Protein AF-A0A940WPE3-F1 (afdb_monomer_lite)

Structure (mmCIF, N/CA/C/O backbone):
data_AF-A0A940WPE3-F1
#
_entry.id   AF-A0A940WPE3-F1
#
loop_
_atom_site.group_PDB
_atom_site.id
_atom_site.type_symbol
_atom_site.label_atom_id
_atom_site.label_alt_id
_atom_site.label_comp_id
_atom_site.label_asym_id
_atom_site.label_entity_id
_atom_site.label_seq_id
_atom_site.pdbx_PDB_ins_code
_atom_site.Cartn_x
_atom_site.Cartn_y
_atom_site.Cartn_z
_atom_site.occupancy
_atom_site.B_iso_or_equiv
_atom_site.auth_seq_id
_atom_site.auth_comp_id
_atom_site.auth_asym_id
_atom_site.auth_atom_id
_atom_site.pdbx_PDB_model_num
ATOM 1 N N . MET A 1 1 ? -38.868 36.526 13.327 1.00 58.00 1 MET A N 1
ATOM 2 C CA . MET A 1 1 ? -37.511 35.974 13.552 1.00 58.00 1 MET A CA 1
ATOM 3 C C . MET A 1 1 ? -36.490 36.962 12.995 1.00 58.00 1 MET A C 1
ATOM 5 O O . MET A 1 1 ? -36.531 37.247 11.804 1.00 58.00 1 MET A O 1
ATOM 9 N N . LYS A 1 2 ? -35.667 37.579 13.855 1.00 50.69 2 LYS A N 1
ATOM 10 C CA . LYS A 1 2 ? -34.687 38.608 13.459 1.00 50.69 2 LYS A CA 1
ATOM 11 C C . LYS A 1 2 ? -33.487 37.924 12.792 1.00 50.69 2 LYS A C 1
ATOM 13 O O . LYS A 1 2 ? -32.853 37.080 13.413 1.00 50.69 2 LYS A O 1
ATOM 18 N N . ARG A 1 3 ? -33.213 38.254 11.526 1.00 58.00 3 ARG A N 1
ATOM 19 C CA . ARG A 1 3 ? -32.039 37.760 10.792 1.00 58.00 3 ARG A CA 1
ATOM 20 C C . ARG A 1 3 ? -30.783 38.411 11.374 1.00 58.00 3 ARG A C 1
ATOM 22 O O . ARG A 1 3 ? -30.743 39.633 11.502 1.00 58.00 3 ARG A O 1
ATOM 29 N N . SER A 1 4 ? -29.788 37.603 11.729 1.00 63.88 4 SER A N 1
ATOM 30 C CA . SER A 1 4 ? -28.489 38.099 12.184 1.00 63.88 4 SER A CA 1
ATOM 31 C C . SER A 1 4 ? -27.819 38.933 11.082 1.00 63.88 4 SER A C 1
ATOM 33 O O . SER A 1 4 ? -27.892 38.551 9.909 1.00 63.88 4 SER A O 1
ATOM 35 N N . PRO A 1 5 ? -27.190 40.069 11.426 1.00 72.94 5 PRO A N 1
ATOM 36 C CA . PRO A 1 5 ? -26.533 40.932 10.454 1.00 72.94 5 PRO A CA 1
ATOM 37 C C . PRO A 1 5 ? -25.338 40.222 9.809 1.00 72.94 5 PRO A C 1
ATOM 39 O O . PRO A 1 5 ? -24.588 39.502 10.468 1.00 72.94 5 PRO A O 1
ATOM 42 N N . MET A 1 6 ? -25.175 40.432 8.501 1.00 72.00 6 MET A N 1
ATOM 43 C CA . MET A 1 6 ? -24.043 39.918 7.731 1.00 72.00 6 MET A CA 1
ATOM 44 C C . MET A 1 6 ? -22.723 40.452 8.315 1.00 72.00 6 MET A C 1
ATOM 46 O O . MET A 1 6 ? -22.634 41.653 8.586 1.00 72.00 6 MET A O 1
ATOM 50 N N . PRO A 1 7 ? -21.686 39.611 8.481 1.00 77.31 7 PRO A N 1
ATOM 51 C CA . PRO A 1 7 ? -20.381 40.088 8.914 1.00 77.31 7 PRO A CA 1
ATOM 52 C C . PRO A 1 7 ? -19.795 41.069 7.882 1.00 77.31 7 PRO A C 1
ATOM 54 O O . PRO A 1 7 ? -19.998 40.895 6.674 1.00 77.31 7 PRO A O 1
ATOM 57 N N . PRO A 1 8 ? -19.066 42.105 8.333 1.00 76.38 8 PRO A N 1
ATOM 58 C CA . PRO A 1 8 ? -18.520 43.128 7.456 1.00 76.38 8 PRO A CA 1
ATOM 59 C C . PRO A 1 8 ? -17.550 42.523 6.438 1.00 76.38 8 PRO A C 1
ATOM 61 O O . PRO A 1 8 ? -16.698 41.687 6.753 1.00 76.38 8 PRO A O 1
ATOM 64 N N . ARG A 1 9 ? -17.693 42.969 5.187 1.00 73.25 9 ARG A N 1
ATOM 65 C CA . ARG A 1 9 ? -16.857 42.579 4.050 1.00 73.25 9 ARG A CA 1
ATOM 66 C C . ARG A 1 9 ? -15.396 42.894 4.388 1.00 73.25 9 ARG A C 1
ATOM 68 O O . ARG A 1 9 ? -15.061 44.051 4.637 1.00 73.25 9 ARG A O 1
ATOM 75 N N . ARG A 1 10 ? -14.537 41.867 4.424 1.00 73.75 10 ARG A N 1
ATOM 76 C CA . ARG A 1 10 ? -13.097 42.027 4.687 1.00 73.75 10 ARG A CA 1
ATOM 77 C C . ARG A 1 10 ? -12.526 43.071 3.729 1.00 73.75 10 ARG A C 1
ATOM 79 O O . ARG A 1 10 ? -12.750 42.979 2.521 1.00 73.75 10 ARG A O 1
ATOM 86 N N . GLN A 1 11 ? -11.825 44.060 4.280 1.00 74.06 11 GLN A N 1
ATOM 87 C CA . GLN A 1 11 ? -11.197 45.104 3.480 1.00 74.06 11 GLN A CA 1
ATOM 88 C C . GLN A 1 11 ? -10.221 44.479 2.469 1.00 74.06 11 GLN A C 1
ATOM 90 O O . GLN A 1 11 ? -9.521 43.519 2.809 1.00 74.06 11 GLN A O 1
ATOM 95 N N . PRO A 1 12 ? -10.175 44.990 1.227 1.00 69.75 12 PRO A N 1
ATOM 96 C CA . PRO A 1 12 ? -9.199 44.547 0.247 1.00 69.75 12 PRO A CA 1
ATOM 97 C C . PRO A 1 12 ? -7.794 44.791 0.801 1.00 69.75 12 PRO A C 1
ATOM 99 O O . PRO A 1 12 ? -7.464 45.901 1.216 1.00 69.75 12 PRO A O 1
ATOM 102 N N . MET A 1 13 ? -6.975 43.737 0.822 1.00 66.19 13 MET A N 1
ATOM 103 C CA . MET A 1 13 ? -5.570 43.823 1.215 1.00 66.19 13 MET A CA 1
ATOM 104 C C . MET A 1 13 ? -4.902 44.917 0.382 1.00 66.19 13 MET A C 1
ATOM 106 O O . MET A 1 13 ? -4.924 44.854 -0.852 1.00 66.19 13 MET A O 1
ATOM 110 N N . SER A 1 14 ? -4.325 45.925 1.042 1.00 58.25 14 SER A N 1
ATOM 111 C CA . SER A 1 14 ? -3.576 46.954 0.335 1.00 58.25 14 SER A CA 1
ATOM 112 C C . SER A 1 14 ? -2.427 46.266 -0.400 1.00 58.25 14 SER A C 1
ATOM 114 O O . SER A 1 14 ? -1.606 45.554 0.185 1.00 58.25 14 SER A O 1
ATOM 116 N N . ARG A 1 15 ? -2.403 46.413 -1.728 1.00 53.88 15 ARG A N 1
ATOM 117 C CA . ARG A 1 15 ? -1.244 46.052 -2.541 1.00 53.88 15 ARG A CA 1
ATOM 118 C C . ARG A 1 15 ? -0.117 46.973 -2.100 1.00 53.88 15 ARG A C 1
ATOM 120 O O . ARG A 1 15 ? 0.040 48.063 -2.637 1.00 53.88 15 ARG A O 1
ATOM 127 N N . GLY A 1 16 ? 0.639 46.543 -1.094 1.00 53.19 16 GLY A N 1
ATOM 128 C CA . GLY A 1 16 ? 1.901 47.153 -0.729 1.00 53.19 16 GLY A CA 1
ATOM 129 C C . GLY A 1 16 ? 2.809 47.083 -1.945 1.00 53.19 16 GLY A C 1
ATOM 130 O O . GLY A 1 16 ? 3.439 46.059 -2.204 1.00 53.19 16 GLY A O 1
ATOM 131 N N . SER A 1 17 ? 2.843 48.167 -2.713 1.00 56.25 17 SER A N 1
ATOM 132 C CA . SER A 1 17 ? 3.769 48.401 -3.807 1.00 56.25 17 SER A CA 1
ATOM 133 C C . SER A 1 17 ? 5.159 48.619 -3.222 1.00 56.25 17 SER A C 1
ATOM 135 O O . SER A 1 17 ? 5.725 49.707 -3.288 1.00 56.25 17 SER A O 1
ATOM 137 N N . LYS A 1 18 ? 5.740 47.573 -2.630 1.00 55.06 18 LYS A N 1
ATOM 138 C CA . LYS A 1 18 ? 7.190 47.487 -2.542 1.00 55.06 18 LYS A CA 1
ATOM 139 C C . LYS A 1 18 ? 7.657 47.315 -3.979 1.00 55.06 18 LYS A C 1
ATOM 141 O O . LYS A 1 18 ? 7.678 46.204 -4.502 1.00 55.06 18 LYS A O 1
ATOM 146 N N . GLN A 1 19 ? 7.949 48.441 -4.632 1.00 56.94 19 GLN A N 1
ATOM 147 C CA . GLN A 1 19 ? 8.809 48.471 -5.803 1.00 56.94 19 GLN A CA 1
ATOM 148 C C . GLN A 1 19 ? 10.012 47.602 -5.452 1.00 56.94 19 GLN A C 1
ATOM 150 O O . GLN A 1 19 ? 10.820 47.963 -4.596 1.00 56.94 19 GLN A O 1
ATOM 155 N N . LEU A 1 20 ? 10.087 46.417 -6.056 1.00 58.25 20 LEU A N 1
ATOM 156 C CA . LEU A 1 20 ? 11.314 45.645 -6.071 1.00 58.25 20 LEU A CA 1
ATOM 157 C C . LEU A 1 20 ? 12.331 46.577 -6.715 1.00 58.25 20 LEU A C 1
ATOM 159 O O . LEU A 1 20 ? 12.250 46.829 -7.920 1.00 58.25 20 LEU A O 1
ATOM 163 N N . SER A 1 21 ? 13.213 47.168 -5.905 1.00 58.31 21 SER A N 1
ATOM 164 C CA . SER A 1 21 ? 14.300 47.960 -6.448 1.00 58.31 21 SER A CA 1
ATOM 165 C C . SER A 1 21 ? 15.076 47.000 -7.336 1.00 58.31 21 SER A C 1
ATOM 167 O O . SER A 1 21 ? 15.626 45.988 -6.892 1.00 58.31 21 SER A O 1
ATOM 169 N N . ARG A 1 22 ? 14.995 47.242 -8.645 1.00 55.47 22 ARG A N 1
ATOM 170 C CA . ARG A 1 22 ? 15.815 46.546 -9.623 1.00 55.47 22 ARG A CA 1
ATOM 171 C C . ARG A 1 22 ? 17.236 46.975 -9.297 1.00 55.47 22 ARG A C 1
ATOM 173 O O . ARG A 1 22 ? 17.683 48.023 -9.753 1.00 55.47 22 ARG A O 1
ATOM 180 N N . LYS A 1 23 ? 17.918 46.215 -8.433 1.00 54.19 23 LYS A N 1
ATOM 181 C CA . LYS A 1 23 ? 19.363 46.338 -8.269 1.00 54.19 23 LYS A CA 1
ATOM 182 C C . LYS A 1 23 ? 19.942 46.252 -9.674 1.00 54.19 23 LYS A C 1
ATOM 184 O O . LYS A 1 23 ? 19.630 45.313 -10.409 1.00 54.19 23 LYS A O 1
ATOM 189 N N . ALA A 1 24 ? 20.692 47.284 -10.051 1.00 60.19 24 ALA A N 1
ATOM 190 C CA . ALA A 1 24 ? 21.377 47.342 -11.328 1.00 60.19 24 ALA A CA 1
ATOM 191 C C . ALA A 1 24 ? 22.107 46.010 -11.575 1.00 60.19 24 ALA A C 1
ATOM 193 O O . ALA A 1 24 ? 22.612 45.416 -10.613 1.00 60.19 24 ALA A O 1
ATOM 194 N N . PRO A 1 25 ? 22.146 45.517 -12.825 1.00 59.25 25 PRO A N 1
ATOM 195 C CA . PRO A 1 25 ? 22.886 44.310 -13.148 1.00 59.25 25 PRO A CA 1
ATOM 196 C C . PRO A 1 25 ? 24.317 44.488 -12.647 1.00 59.25 25 PRO A C 1
ATOM 198 O O . PRO A 1 25 ? 25.019 45.414 -13.057 1.00 59.25 25 PRO A O 1
ATOM 201 N N . ILE A 1 26 ? 24.722 43.628 -11.712 1.00 61.72 26 ILE A N 1
ATOM 202 C CA . ILE A 1 26 ? 26.099 43.560 -11.241 1.00 61.72 26 ILE A CA 1
ATOM 203 C C . ILE A 1 26 ? 26.931 43.239 -12.482 1.00 61.72 26 ILE A C 1
ATOM 205 O O . ILE A 1 26 ? 26.912 42.113 -12.974 1.00 61.72 26 ILE A O 1
ATOM 209 N N . ARG A 1 27 ? 27.617 44.250 -13.027 1.00 52.12 27 ARG A N 1
ATOM 210 C CA . ARG A 1 27 ? 28.654 44.077 -14.044 1.00 52.12 27 ARG A CA 1
ATOM 211 C C . ARG A 1 27 ? 29.788 43.306 -13.378 1.00 52.12 27 ARG A C 1
ATOM 213 O O . ARG A 1 27 ? 30.694 43.896 -12.802 1.00 52.12 27 ARG A O 1
ATOM 220 N N . SER A 1 28 ? 29.708 41.981 -13.401 1.00 56.91 28 SER A N 1
ATOM 221 C CA . SER A 1 28 ? 30.809 41.115 -13.009 1.00 56.91 28 SER A CA 1
ATOM 222 C C . SER A 1 28 ? 31.912 41.247 -14.061 1.00 56.91 28 SER A C 1
ATOM 224 O O . SER A 1 28 ? 31.914 40.542 -15.064 1.00 56.91 28 SER A O 1
ATOM 226 N N . THR A 1 29 ? 32.852 42.163 -13.841 1.00 55.47 29 THR A N 1
AT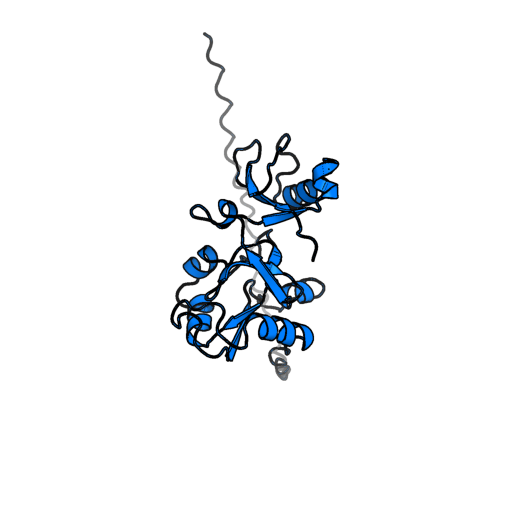OM 227 C CA . THR A 1 29 ? 34.101 42.298 -14.614 1.00 55.47 29 THR A CA 1
ATOM 228 C C . THR A 1 29 ? 35.142 41.229 -14.248 1.00 55.47 29 THR A C 1
ATOM 230 O O . THR A 1 29 ? 36.300 41.317 -14.642 1.00 55.47 29 THR A O 1
ATOM 233 N N . GLY A 1 30 ? 34.744 40.185 -13.515 1.00 58.56 30 GLY A N 1
ATOM 234 C CA . GLY A 1 30 ? 35.583 39.023 -13.248 1.00 58.56 30 GLY A CA 1
ATOM 235 C C . GLY A 1 30 ? 35.536 38.051 -14.419 1.00 58.56 30 GLY A C 1
ATOM 236 O O . GLY A 1 30 ? 34.492 37.454 -14.679 1.00 58.56 30 GLY A O 1
ATOM 237 N N . ALA A 1 31 ? 36.666 37.883 -15.107 1.00 63.00 31 ALA A N 1
ATOM 238 C CA . ALA A 1 31 ? 36.851 36.853 -16.121 1.00 63.00 31 ALA A CA 1
ATOM 239 C C . ALA A 1 31 ? 36.361 35.487 -15.593 1.00 63.00 31 ALA A C 1
ATOM 241 O O . ALA A 1 31 ? 36.681 35.132 -14.450 1.00 63.00 31 ALA A O 1
ATOM 242 N N . PRO A 1 32 ? 35.589 34.713 -16.380 1.00 56.12 32 PRO A N 1
ATOM 243 C CA . PRO A 1 32 ? 35.126 33.401 -15.961 1.00 56.12 32 PRO A CA 1
ATOM 244 C C . PRO A 1 32 ? 36.352 32.522 -15.727 1.00 56.12 32 PRO A C 1
ATOM 246 O O . PRO A 1 32 ? 37.019 32.101 -16.672 1.00 56.12 32 PRO A O 1
ATOM 249 N N . LYS A 1 33 ? 36.674 32.249 -14.457 1.00 58.38 33 LYS A N 1
ATOM 250 C CA . LYS A 1 33 ? 37.620 31.188 -14.119 1.00 58.38 33 LYS A CA 1
ATOM 251 C C . LYS A 1 33 ? 37.004 29.900 -14.645 1.00 58.38 33 LYS A C 1
ATOM 253 O O . LYS A 1 33 ? 36.079 29.361 -14.040 1.00 58.38 33 LYS A O 1
ATOM 258 N N . SER A 1 34 ? 37.513 29.431 -15.779 1.00 55.38 34 SER A N 1
ATOM 259 C CA . SER A 1 34 ? 37.257 28.125 -16.378 1.00 55.38 34 SER A CA 1
ATOM 260 C C . SER A 1 34 ? 37.863 27.032 -15.494 1.00 55.38 34 SER A C 1
ATOM 262 O O . SER A 1 34 ? 38.727 26.255 -15.892 1.00 55.38 34 SER A O 1
ATOM 264 N N . GLY A 1 35 ? 37.417 26.975 -14.239 1.00 58.84 35 GLY A N 1
ATOM 265 C CA . GLY A 1 35 ? 37.631 25.831 -13.383 1.00 58.84 35 GLY A CA 1
ATOM 266 C C . GLY A 1 35 ? 36.887 24.678 -14.027 1.00 58.84 35 GLY A C 1
ATOM 267 O O . GLY A 1 35 ? 35.665 24.606 -13.938 1.00 58.84 35 GLY A O 1
ATOM 268 N N . LYS A 1 36 ? 37.633 23.822 -14.724 1.00 52.34 36 LYS A N 1
ATOM 269 C CA . LYS A 1 36 ? 37.200 22.525 -15.238 1.00 52.34 36 LYS A CA 1
ATOM 270 C C . LYS A 1 36 ? 36.685 21.731 -14.033 1.00 52.34 36 LYS A C 1
ATOM 272 O O . LYS A 1 36 ? 37.439 21.013 -13.383 1.00 52.34 36 LYS A O 1
ATOM 277 N N . THR A 1 37 ? 35.417 21.911 -13.674 1.00 58.00 37 THR A N 1
ATOM 278 C CA . THR A 1 37 ? 34.723 21.031 -12.745 1.00 58.00 37 THR A CA 1
ATOM 279 C C . THR A 1 37 ? 34.628 19.711 -13.478 1.00 58.00 37 THR A C 1
ATOM 281 O O . THR A 1 37 ? 33.768 19.499 -14.329 1.00 58.00 37 THR A O 1
ATOM 284 N N . THR A 1 38 ? 35.603 18.839 -13.232 1.00 61.94 38 THR A N 1
ATOM 285 C CA . THR A 1 38 ? 35.545 17.449 -13.654 1.00 61.94 38 THR A CA 1
ATOM 286 C C . THR A 1 38 ? 34.247 16.906 -13.080 1.00 61.94 38 THR A C 1
ATOM 288 O O . THR A 1 38 ? 34.111 16.742 -11.868 1.00 61.94 38 THR A O 1
ATOM 291 N N . GLY A 1 39 ? 33.238 16.767 -13.947 1.00 57.25 39 GLY A N 1
ATOM 292 C CA . GLY A 1 39 ? 31.902 16.345 -13.564 1.00 57.25 39 GLY A CA 1
ATOM 293 C C . GLY A 1 39 ? 32.044 15.080 -12.743 1.00 57.25 39 GLY A C 1
ATOM 294 O O . GLY A 1 39 ? 32.508 14.057 -13.248 1.00 57.25 39 GLY A O 1
ATOM 295 N N . LYS A 1 40 ? 31.741 15.181 -11.447 1.00 66.25 40 LYS A N 1
ATOM 296 C CA . LYS A 1 40 ? 31.814 14.054 -10.527 1.00 66.25 40 LYS A CA 1
ATOM 297 C C . LYS A 1 40 ? 30.863 13.020 -11.110 1.00 66.25 40 LYS A C 1
ATOM 299 O O . LYS A 1 40 ? 29.657 13.261 -11.096 1.00 66.25 40 LYS A O 1
ATOM 304 N N . LYS A 1 41 ? 31.406 11.948 -11.710 1.00 60.94 41 LYS A N 1
ATOM 305 C CA . LYS A 1 41 ? 30.612 10.871 -12.315 1.00 60.94 41 LYS A CA 1
ATOM 306 C C . LYS A 1 41 ? 29.537 10.522 -11.300 1.00 60.94 41 LYS A C 1
ATOM 308 O O . LYS A 1 41 ? 29.870 10.143 -10.174 1.00 60.94 41 LYS A O 1
ATOM 313 N N . SER A 1 42 ? 28.276 10.767 -11.648 1.00 61.41 42 SER A N 1
ATOM 314 C CA . SE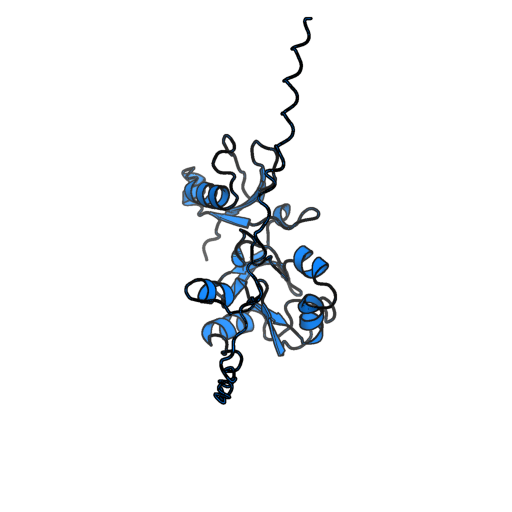R A 1 42 ? 27.165 10.428 -10.778 1.00 61.41 42 SER A CA 1
ATOM 315 C C . SER A 1 42 ? 27.293 8.936 -10.523 1.00 61.41 42 SER A C 1
ATOM 317 O O . SER A 1 42 ? 27.220 8.130 -11.449 1.00 61.41 42 SER A O 1
ATOM 319 N N . ALA A 1 43 ? 27.606 8.570 -9.278 1.00 66.75 43 ALA A N 1
ATOM 320 C CA . ALA A 1 43 ? 27.583 7.177 -8.879 1.00 66.75 43 ALA A CA 1
ATOM 321 C C . ALA A 1 43 ? 26.217 6.644 -9.314 1.00 66.75 43 ALA A C 1
ATOM 323 O O . ALA A 1 43 ? 25.197 7.270 -9.001 1.00 66.75 43 ALA A O 1
ATOM 324 N N . GLY A 1 44 ? 26.217 5.571 -10.106 1.00 72.75 44 GLY A N 1
ATOM 325 C CA . GLY A 1 44 ? 24.989 4.988 -10.625 1.00 72.75 44 GLY A CA 1
ATOM 326 C C . GLY A 1 44 ? 23.992 4.681 -9.502 1.00 72.75 44 GLY A C 1
ATOM 327 O O . GLY A 1 44 ? 24.339 4.745 -8.313 1.00 72.75 44 GLY A O 1
ATOM 328 N N . PRO A 1 45 ? 22.740 4.347 -9.851 1.00 75.94 45 PRO A N 1
ATOM 329 C CA . PRO A 1 45 ? 21.736 3.973 -8.867 1.00 75.94 45 PRO A CA 1
ATOM 330 C C . PRO A 1 45 ? 22.316 2.942 -7.897 1.00 75.94 45 PRO A C 1
ATOM 332 O O . PRO A 1 45 ? 22.814 1.895 -8.307 1.00 75.94 45 PRO A O 1
ATOM 335 N N . ARG A 1 46 ? 22.308 3.263 -6.600 1.00 81.50 46 ARG A N 1
ATOM 336 C CA . ARG A 1 46 ? 22.800 2.323 -5.592 1.00 81.50 46 ARG A CA 1
ATOM 337 C C . ARG A 1 46 ? 21.910 1.077 -5.608 1.00 81.50 46 ARG A C 1
ATOM 339 O O . ARG A 1 46 ? 20.686 1.237 -5.665 1.00 81.50 46 ARG A O 1
ATOM 346 N N . PRO A 1 47 ? 22.491 -0.128 -5.509 1.00 88.19 47 PRO A N 1
ATOM 347 C CA . PRO A 1 47 ? 21.707 -1.353 -5.464 1.00 88.19 47 PRO A CA 1
ATOM 348 C C . PRO A 1 47 ? 20.788 -1.377 -4.234 1.00 88.19 47 PRO A C 1
ATOM 350 O O . PRO A 1 47 ? 21.081 -0.765 -3.200 1.00 88.19 47 PRO A O 1
ATOM 353 N N . LEU A 1 48 ? 19.661 -2.081 -4.358 1.00 91.31 48 LEU A N 1
ATOM 354 C CA . LEU A 1 48 ? 18.758 -2.352 -3.238 1.00 91.31 48 LEU A CA 1
ATOM 355 C C . LEU A 1 48 ? 19.427 -3.305 -2.227 1.00 91.31 48 LEU A C 1
ATOM 357 O O . LEU A 1 48 ? 20.235 -4.143 -2.632 1.00 91.31 48 LEU A O 1
ATOM 361 N N . PRO A 1 49 ? 19.097 -3.219 -0.924 1.00 94.00 49 PRO A N 1
ATOM 362 C CA . PRO A 1 49 ? 19.596 -4.173 0.062 1.00 94.00 49 PRO A CA 1
ATOM 363 C C . PRO A 1 49 ? 19.198 -5.615 -0.287 1.00 94.00 49 PRO A C 1
ATOM 365 O O . PRO A 1 49 ? 18.043 -5.877 -0.618 1.00 94.00 49 PRO A O 1
ATOM 368 N N . VAL A 1 50 ? 20.131 -6.562 -0.144 1.00 96.25 50 VAL A N 1
ATOM 369 C CA . VAL A 1 50 ? 19.926 -7.981 -0.506 1.00 96.25 50 VAL A CA 1
ATOM 370 C C . VAL A 1 50 ? 18.716 -8.591 0.208 1.00 96.25 50 VAL A C 1
ATOM 372 O O . VAL A 1 50 ? 17.908 -9.256 -0.429 1.00 96.25 50 VAL A O 1
ATOM 375 N N . LYS A 1 51 ? 18.542 -8.307 1.507 1.00 96.69 51 LYS A N 1
ATOM 376 C CA . LYS A 1 51 ? 17.401 -8.807 2.298 1.00 96.69 51 LYS A CA 1
ATOM 377 C C . LYS A 1 51 ? 16.049 -8.351 1.743 1.00 96.69 51 LYS A C 1
ATOM 379 O O . LYS A 1 51 ? 15.114 -9.134 1.691 1.00 96.69 51 LYS A O 1
ATOM 384 N N . VAL A 1 52 ? 15.968 -7.105 1.281 1.00 96.88 52 VAL A N 1
ATOM 385 C CA . VAL A 1 52 ? 14.744 -6.531 0.703 1.00 96.88 52 VAL A CA 1
ATOM 386 C C . VAL A 1 52 ? 14.434 -7.188 -0.639 1.00 96.88 52 VAL A C 1
ATOM 388 O O . VAL A 1 52 ? 13.296 -7.556 -0.906 1.00 96.88 52 VAL A O 1
ATOM 391 N N . VAL A 1 53 ? 15.460 -7.370 -1.474 1.00 97.50 53 VAL A N 1
ATOM 392 C CA . VAL A 1 53 ? 15.342 -8.073 -2.758 1.00 97.50 53 VAL A CA 1
ATOM 393 C C . VAL A 1 53 ? 14.870 -9.513 -2.557 1.00 97.50 53 VAL A C 1
ATOM 395 O O . VAL A 1 53 ? 13.989 -9.963 -3.284 1.00 97.50 53 VAL A O 1
ATOM 398 N N . ALA A 1 54 ? 15.431 -10.217 -1.572 1.00 98.06 54 ALA A N 1
ATOM 399 C CA . ALA A 1 54 ? 15.036 -11.578 -1.236 1.00 98.06 54 ALA A CA 1
ATOM 400 C C . ALA A 1 54 ? 13.582 -11.649 -0.747 1.00 98.06 54 ALA A C 1
ATOM 402 O O . ALA A 1 54 ? 12.842 -12.497 -1.229 1.00 98.06 54 ALA A O 1
ATOM 403 N N . ALA A 1 55 ? 13.162 -10.732 0.130 1.00 98.06 55 ALA A N 1
ATOM 404 C CA . ALA A 1 55 ? 11.792 -10.668 0.641 1.00 98.06 55 ALA A CA 1
ATOM 405 C C . ALA A 1 55 ? 10.759 -10.456 -0.481 1.00 98.06 55 ALA A C 1
ATOM 407 O O . ALA A 1 55 ? 9.809 -11.223 -0.601 1.00 98.06 55 ALA A O 1
ATOM 408 N N . VAL A 1 56 ? 10.987 -9.474 -1.362 1.00 98.38 56 VAL A N 1
ATOM 409 C CA . VAL A 1 56 ? 10.094 -9.217 -2.508 1.00 98.38 56 VAL A CA 1
ATOM 410 C C . VAL A 1 56 ? 10.062 -10.414 -3.461 1.00 98.38 56 VAL A C 1
ATOM 412 O O . VAL A 1 56 ? 8.993 -10.811 -3.909 1.00 98.38 56 VAL A O 1
ATOM 415 N N . ARG A 1 57 ? 11.216 -11.036 -3.734 1.00 98.25 57 ARG A N 1
ATOM 416 C CA . ARG A 1 57 ? 11.284 -12.209 -4.617 1.00 98.25 57 ARG A CA 1
ATOM 417 C C . ARG A 1 57 ? 10.588 -13.436 -4.023 1.00 98.25 57 ARG A C 1
ATOM 419 O O . ARG A 1 57 ? 9.992 -14.205 -4.769 1.00 98.25 57 ARG A O 1
ATOM 426 N N . ALA A 1 58 ? 10.692 -13.637 -2.711 1.00 98.12 58 ALA A N 1
ATOM 427 C CA . ALA A 1 58 ? 10.009 -14.723 -2.015 1.00 98.12 58 ALA A CA 1
ATOM 428 C C . ALA A 1 58 ? 8.486 -14.563 -2.118 1.00 98.12 58 ALA A C 1
ATOM 430 O O . ALA A 1 58 ? 7.795 -15.533 -2.412 1.00 98.12 58 ALA A O 1
ATOM 431 N N . ARG A 1 59 ? 7.985 -13.330 -1.969 1.00 98.19 59 ARG A N 1
ATOM 432 C CA . ARG A 1 59 ? 6.566 -12.992 -2.136 1.00 98.19 59 ARG A CA 1
ATOM 433 C C . ARG A 1 59 ? 6.058 -13.201 -3.562 1.00 98.19 59 ARG A C 1
ATOM 435 O O . ARG A 1 59 ? 4.985 -13.766 -3.756 1.00 98.19 59 ARG A O 1
ATOM 442 N N . SER A 1 60 ? 6.827 -12.732 -4.544 1.00 98.25 60 SER A N 1
ATOM 443 C CA . SER A 1 60 ? 6.429 -12.703 -5.954 1.00 98.25 60 SER A CA 1
ATOM 444 C C . SER A 1 60 ? 6.634 -14.034 -6.682 1.00 98.25 60 SER A C 1
ATOM 446 O O . SER A 1 60 ? 6.142 -14.212 -7.795 1.00 98.25 60 SER A O 1
ATOM 448 N N . GLY A 1 61 ? 7.450 -14.941 -6.132 1.00 98.00 61 GLY A N 1
ATOM 449 C CA . GLY A 1 61 ? 7.935 -16.121 -6.856 1.00 98.00 61 GLY A CA 1
ATOM 450 C C . GLY A 1 61 ? 8.802 -15.775 -8.078 1.00 98.00 61 GLY A C 1
ATOM 451 O O . GLY A 1 61 ? 9.058 -16.628 -8.924 1.00 98.00 61 GLY A O 1
ATOM 452 N N . GLY A 1 62 ? 9.261 -14.523 -8.199 1.00 98.00 62 GLY A N 1
ATOM 453 C CA . GLY A 1 62 ? 9.933 -13.999 -9.388 1.00 98.00 62 GLY A CA 1
ATOM 454 C C . GLY A 1 62 ? 8.994 -13.597 -10.532 1.00 98.00 62 GLY A C 1
ATOM 455 O O . GLY A 1 62 ? 9.483 -13.312 -11.626 1.00 98.00 62 GLY A O 1
ATOM 456 N N . LEU A 1 63 ? 7.681 -13.554 -10.309 1.00 98.69 63 LEU A N 1
ATOM 457 C CA . LEU A 1 63 ? 6.690 -13.125 -11.296 1.00 98.69 63 LEU A CA 1
ATOM 458 C C . LEU A 1 63 ? 6.265 -11.669 -11.086 1.00 98.69 63 LEU A C 1
ATOM 460 O O . LEU A 1 63 ? 6.543 -11.049 -10.061 1.00 98.69 63 LEU A O 1
ATOM 464 N N . CYS A 1 64 ? 5.621 -11.092 -12.097 1.00 98.75 64 CYS A N 1
ATOM 465 C CA . CYS A 1 64 ? 5.129 -9.725 -12.031 1.00 98.75 64 CYS A CA 1
ATOM 466 C C . CYS A 1 64 ? 3.942 -9.600 -11.060 1.00 98.75 64 CYS A C 1
ATOM 468 O O . CYS A 1 64 ? 2.882 -10.174 -11.278 1.00 98.75 64 CYS A O 1
ATOM 470 N N . GLU A 1 65 ? 4.085 -8.757 -10.040 1.00 98.75 65 GLU A N 1
ATOM 471 C CA . GLU A 1 65 ? 3.057 -8.496 -9.025 1.00 98.75 65 GLU A CA 1
ATOM 472 C C . GLU A 1 65 ? 1.995 -7.476 -9.494 1.00 98.75 65 GLU A C 1
ATOM 474 O O . GLU A 1 65 ? 0.916 -7.391 -8.912 1.00 98.75 65 GLU A O 1
ATOM 479 N N . ILE A 1 66 ? 2.282 -6.691 -10.544 1.00 98.44 66 ILE A N 1
ATOM 480 C CA . ILE A 1 66 ? 1.391 -5.641 -11.084 1.00 98.44 66 ILE A CA 1
ATOM 481 C C . ILE A 1 66 ? 0.360 -6.222 -12.062 1.00 98.44 66 ILE A C 1
ATOM 483 O O . ILE A 1 66 ? -0.834 -5.977 -11.914 1.00 98.44 66 ILE A O 1
ATOM 487 N N . GLY A 1 67 ? 0.819 -6.970 -13.071 1.00 98.00 67 GLY A N 1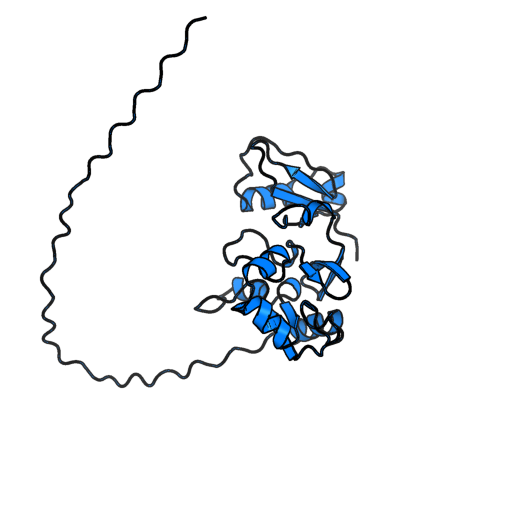
ATOM 488 C CA . GLY A 1 67 ? -0.021 -7.774 -13.963 1.00 98.00 67 GLY A CA 1
ATOM 489 C C . GLY A 1 67 ? -1.108 -7.048 -14.762 1.00 98.00 67 GLY A C 1
ATOM 490 O O . GLY A 1 67 ? -2.047 -7.705 -15.202 1.00 98.00 67 GLY A O 1
ATOM 491 N N . LEU A 1 68 ? -1.007 -5.733 -14.977 1.00 96.94 68 LEU A N 1
ATOM 492 C CA . LEU A 1 68 ? -2.023 -4.964 -15.710 1.00 96.94 68 LEU A CA 1
ATOM 493 C C . LEU A 1 68 ? -2.090 -5.337 -17.194 1.00 96.94 68 LEU A C 1
ATOM 495 O O . LEU A 1 68 ? -3.157 -5.250 -17.797 1.00 96.94 68 LEU A O 1
ATOM 499 N N . GLU A 1 69 ? -0.957 -5.718 -17.779 1.00 97.25 69 GLU A N 1
ATOM 500 C CA . GLU A 1 69 ? -0.861 -6.184 -19.163 1.00 97.25 69 GLU A CA 1
ATOM 501 C C . GLU A 1 69 ? -0.514 -7.667 -19.249 1.00 97.25 69 GLU A C 1
ATOM 503 O O . GLU A 1 69 ? -1.034 -8.363 -20.117 1.00 97.25 69 GLU A O 1
ATOM 508 N N . CYS A 1 70 ? 0.357 -8.169 -18.366 1.00 98.25 70 CYS A N 1
ATOM 509 C CA . CYS A 1 70 ? 0.804 -9.564 -18.432 1.00 98.25 70 CYS A CA 1
ATOM 510 C C . CYS A 1 70 ? -0.043 -10.550 -17.614 1.00 98.25 70 CYS A C 1
ATOM 512 O O . CYS A 1 70 ? 0.290 -11.734 -17.574 1.00 98.25 70 CYS A O 1
ATOM 514 N N . GLY A 1 71 ? -1.075 -10.081 -16.903 1.00 97.88 71 GLY A N 1
ATOM 515 C CA . GLY A 1 71 ? -1.884 -10.921 -16.011 1.00 97.88 71 GLY A CA 1
ATOM 516 C C . GLY A 1 71 ? -1.103 -11.519 -14.833 1.00 97.88 71 GLY A C 1
ATOM 517 O O . GLY A 1 71 ? -1.552 -12.480 -14.226 1.00 97.88 71 GLY A O 1
ATOM 518 N N . GLY A 1 72 ? 0.090 -10.992 -14.541 1.00 97.81 72 GLY A N 1
ATOM 519 C CA . GLY A 1 72 ? 0.984 -11.488 -13.492 1.00 97.81 72 GLY A CA 1
ATOM 520 C C . GLY A 1 72 ? 1.822 -12.708 -13.882 1.00 97.81 72 GLY A C 1
ATOM 521 O O . GLY A 1 72 ? 2.524 -13.259 -13.044 1.00 97.81 72 GLY A O 1
ATOM 522 N N . LEU A 1 73 ? 1.784 -13.127 -15.150 1.00 97.88 73 LEU A N 1
ATOM 523 C CA . LEU A 1 73 ? 2.453 -14.349 -15.613 1.00 97.88 73 LEU A CA 1
ATOM 524 C C . LEU A 1 73 ? 3.869 -14.108 -16.156 1.00 97.88 73 LEU A C 1
ATOM 526 O O . LEU A 1 73 ? 4.628 -15.053 -16.357 1.00 97.88 73 LEU A O 1
ATOM 530 N N . ALA A 1 74 ? 4.240 -12.854 -16.425 1.00 98.31 74 ALA A N 1
ATOM 531 C CA . ALA A 1 74 ? 5.570 -12.535 -16.934 1.00 98.31 74 ALA A CA 1
ATOM 532 C C . ALA A 1 74 ? 6.625 -12.536 -15.820 1.00 98.31 74 ALA A C 1
ATOM 534 O O . ALA A 1 74 ? 6.363 -12.107 -14.695 1.00 98.31 74 ALA A O 1
ATOM 535 N N . GLN A 1 75 ? 7.853 -12.921 -16.176 1.00 98.56 75 GLN A N 1
ATOM 536 C CA . GLN A 1 75 ? 9.013 -12.823 -15.293 1.00 98.56 75 GLN A CA 1
ATOM 537 C C . GLN A 1 75 ? 9.221 -11.371 -14.837 1.00 98.56 75 GLN A C 1
ATOM 539 O O . GLN A 1 75 ? 9.295 -10.445 -15.655 1.00 98.56 75 GLN A O 1
ATOM 544 N N . ALA A 1 76 ? 9.374 -11.176 -13.529 1.00 98.31 76 ALA A N 1
ATOM 545 C CA . ALA A 1 76 ? 9.805 -9.902 -12.988 1.00 98.31 76 ALA A CA 1
ATOM 546 C C . ALA A 1 76 ? 11.282 -9.674 -13.313 1.00 98.31 76 ALA A C 1
ATOM 548 O O . ALA A 1 76 ? 12.157 -10.465 -12.951 1.00 98.31 76 ALA A O 1
ATOM 549 N N . VAL A 1 77 ? 11.552 -8.573 -14.005 1.00 97.81 77 VAL A N 1
ATOM 550 C CA . VAL A 1 77 ? 12.908 -8.151 -14.381 1.00 97.81 77 VAL A CA 1
ATOM 551 C C . VAL A 1 77 ? 13.348 -6.911 -13.608 1.00 97.81 77 VAL A C 1
ATOM 553 O O . VAL A 1 77 ? 14.533 -6.588 -13.582 1.00 97.81 77 VAL A O 1
ATOM 556 N N . GLU A 1 78 ? 12.409 -6.224 -12.955 1.00 96.50 78 GLU A N 1
ATOM 557 C CA . GLU A 1 78 ? 12.644 -4.982 -12.226 1.00 96.50 78 GLU A CA 1
ATOM 558 C C . GLU A 1 78 ? 11.796 -4.882 -10.959 1.00 96.50 78 GLU A C 1
ATOM 560 O O . GLU A 1 78 ? 10.866 -5.655 -10.752 1.00 96.50 78 GLU A O 1
ATOM 565 N N . ARG A 1 79 ? 12.125 -3.897 -10.113 1.00 96.75 79 ARG A N 1
ATOM 566 C CA . ARG A 1 79 ? 11.379 -3.574 -8.892 1.00 96.75 79 ARG A CA 1
ATOM 567 C C . ARG A 1 79 ? 10.801 -2.172 -8.974 1.00 96.75 79 ARG A C 1
ATOM 569 O O . ARG A 1 79 ? 11.528 -1.182 -8.834 1.00 96.75 79 ARG A O 1
ATOM 576 N N . ALA A 1 80 ? 9.492 -2.110 -9.172 1.00 96.62 80 ALA A N 1
ATOM 577 C CA . ALA A 1 80 ? 8.724 -0.881 -9.194 1.00 96.62 80 ALA A CA 1
ATOM 578 C C . ALA A 1 80 ? 8.588 -0.339 -7.767 1.00 96.62 80 ALA A C 1
ATOM 580 O O . ALA A 1 80 ? 8.132 -1.037 -6.863 1.00 96.62 80 ALA A O 1
ATOM 581 N N . HIS A 1 81 ? 8.987 0.914 -7.549 1.00 96.31 81 HIS A N 1
ATOM 582 C CA . HIS A 1 81 ? 8.735 1.578 -6.270 1.00 96.31 81 HIS A CA 1
ATOM 583 C C . HIS A 1 81 ? 7.329 2.173 -6.275 1.00 96.31 81 HIS A C 1
ATOM 585 O O . HIS A 1 81 ? 6.980 2.892 -7.217 1.00 96.31 81 HIS A O 1
ATOM 591 N N . ARG A 1 82 ? 6.568 1.967 -5.201 1.00 96.88 82 ARG A N 1
ATOM 592 C CA . ARG A 1 82 ? 5.244 2.580 -5.023 1.00 96.88 82 ARG A CA 1
ATOM 593 C C . ARG A 1 82 ? 5.380 4.065 -4.699 1.00 96.88 82 ARG A C 1
ATOM 595 O O . ARG A 1 82 ? 4.785 4.910 -5.361 1.00 96.88 82 ARG A O 1
ATOM 602 N N . THR A 1 83 ? 6.275 4.406 -3.779 1.00 94.44 83 THR A N 1
ATOM 603 C CA . THR A 1 83 ? 6.674 5.787 -3.495 1.00 94.44 83 THR A CA 1
ATOM 604 C C . THR A 1 83 ? 7.975 6.123 -4.216 1.00 94.44 83 THR A C 1
ATOM 606 O O . THR A 1 83 ? 9.028 5.537 -3.945 1.00 94.44 83 THR A O 1
ATOM 609 N N . GLY A 1 84 ? 7.915 7.093 -5.131 1.00 85.69 84 GLY A N 1
ATOM 610 C CA . GLY A 1 84 ? 9.061 7.510 -5.938 1.00 85.69 84 GLY A CA 1
ATOM 611 C C . GLY A 1 84 ? 10.220 8.104 -5.124 1.00 85.69 84 GLY A C 1
ATOM 612 O O . GLY A 1 84 ? 10.032 8.906 -4.204 1.00 85.69 84 GLY A O 1
ATOM 613 N N . LYS A 1 85 ? 11.453 7.766 -5.521 1.00 76.69 85 LYS A N 1
ATOM 614 C CA . LYS A 1 85 ? 12.686 8.420 -5.058 1.00 76.69 85 LYS A CA 1
ATOM 615 C C . LYS A 1 85 ? 12.809 9.755 -5.790 1.00 76.69 85 LYS A C 1
ATOM 617 O O . LYS A 1 85 ? 13.217 9.784 -6.943 1.00 76.69 85 LYS A O 1
ATOM 622 N N . GLY A 1 86 ? 12.412 10.860 -5.164 1.00 68.94 86 GLY A N 1
ATOM 623 C CA . GLY A 1 86 ? 12.541 12.166 -5.819 1.00 68.94 86 GLY A CA 1
ATOM 624 C C . GLY A 1 86 ? 13.989 12.561 -6.134 1.00 68.94 86 GLY A C 1
ATOM 625 O O . GLY A 1 86 ? 14.938 11.916 -5.679 1.00 68.94 86 GLY A O 1
ATOM 626 N N . ALA A 1 87 ? 14.155 13.657 -6.882 1.00 55.09 87 ALA A N 1
ATOM 627 C CA . ALA A 1 87 ? 15.462 14.218 -7.220 1.00 55.09 87 ALA A CA 1
ATOM 628 C C . ALA A 1 87 ? 16.261 14.518 -5.936 1.00 55.09 87 ALA A C 1
ATOM 630 O O . ALA A 1 87 ? 15.806 15.265 -5.074 1.00 55.09 87 ALA A O 1
ATOM 631 N N . GLY A 1 88 ? 17.413 13.866 -5.775 1.00 63.81 88 GLY A N 1
ATOM 632 C CA . GLY A 1 88 ? 18.241 13.913 -4.560 1.00 63.81 88 GLY A CA 1
ATOM 633 C C . GLY A 1 88 ? 18.335 12.579 -3.817 1.00 63.81 88 GLY A C 1
ATOM 634 O O . GLY A 1 88 ? 19.244 12.384 -3.012 1.00 63.81 88 GLY A O 1
ATOM 635 N N . GLY A 1 89 ? 17.455 11.627 -4.139 1.00 60.66 89 GLY A N 1
ATOM 636 C CA . GLY A 1 89 ? 17.390 10.340 -3.463 1.00 60.66 89 GLY A CA 1
ATOM 637 C C . GLY A 1 89 ? 16.962 10.478 -1.997 1.00 60.66 89 GLY A C 1
ATOM 638 O O . GLY A 1 89 ? 16.947 11.564 -1.416 1.00 60.66 89 GLY A O 1
ATOM 639 N N . PRO A 1 90 ? 16.566 9.376 -1.358 1.00 63.94 90 PRO A N 1
ATOM 640 C CA . PRO A 1 90 ? 16.193 9.431 0.038 1.00 63.94 90 PRO A CA 1
ATOM 641 C C . PRO A 1 90 ? 17.458 9.556 0.906 1.00 63.94 90 PRO A C 1
ATOM 643 O O . PRO A 1 90 ? 18.312 8.658 0.940 1.00 63.94 90 PRO A O 1
ATOM 646 N N . GLY A 1 91 ? 17.599 10.697 1.581 1.00 64.75 91 GLY A N 1
ATOM 647 C CA . GLY A 1 91 ? 18.569 10.901 2.656 1.00 64.75 91 GLY A CA 1
ATOM 648 C C . GLY A 1 91 ? 18.058 10.333 3.985 1.00 64.75 91 GLY A C 1
ATOM 649 O O . GLY A 1 91 ? 16.852 10.318 4.238 1.00 64.75 91 GLY A O 1
ATOM 650 N N . GLY A 1 92 ? 18.972 9.861 4.839 1.00 69.75 92 GLY A N 1
ATOM 651 C CA . GLY A 1 92 ? 18.671 9.448 6.217 1.00 69.75 92 GLY A CA 1
ATOM 652 C C . GLY A 1 92 ? 17.522 8.437 6.344 1.00 69.75 92 GLY A C 1
ATOM 653 O O . GLY A 1 92 ? 17.487 7.429 5.637 1.00 69.75 92 GLY A O 1
ATOM 654 N N . ARG A 1 93 ? 16.566 8.724 7.239 1.00 63.41 93 ARG A N 1
ATOM 655 C CA . ARG A 1 93 ? 15.421 7.846 7.562 1.00 63.41 93 ARG A CA 1
ATOM 656 C C . ARG A 1 93 ? 14.510 7.561 6.364 1.00 63.41 93 ARG A C 1
ATOM 658 O O . ARG A 1 93 ? 13.971 6.465 6.262 1.00 63.41 93 ARG A O 1
ATOM 665 N N . GLY A 1 94 ? 14.409 8.491 5.409 1.00 71.75 94 GLY A N 1
ATOM 666 C CA . GLY A 1 94 ? 13.631 8.280 4.184 1.00 71.75 94 GLY A CA 1
ATOM 667 C C . GLY A 1 94 ? 14.170 7.134 3.322 1.00 71.75 94 GLY A C 1
ATOM 668 O O . GLY A 1 94 ? 13.443 6.584 2.497 1.00 71.75 94 GLY A O 1
ATOM 669 N N . ARG A 1 95 ? 15.444 6.746 3.503 1.00 76.56 95 ARG A N 1
ATOM 670 C CA . ARG A 1 95 ? 16.067 5.663 2.728 1.00 76.56 95 ARG A CA 1
ATOM 671 C C . ARG A 1 95 ? 15.557 4.296 3.142 1.00 76.56 95 ARG A C 1
ATOM 673 O O . ARG A 1 95 ? 15.371 3.458 2.266 1.00 76.56 95 ARG A O 1
ATOM 680 N N . ALA A 1 96 ? 15.340 4.089 4.438 1.00 80.44 96 ALA A N 1
ATOM 681 C CA . ALA A 1 96 ? 14.805 2.835 4.950 1.00 80.44 96 ALA A CA 1
ATOM 682 C C . ALA A 1 96 ? 13.390 2.603 4.404 1.00 80.44 96 ALA A C 1
ATOM 684 O O . ALA A 1 96 ? 13.155 1.590 3.760 1.00 80.44 96 ALA A O 1
ATOM 685 N N . ALA A 1 97 ? 12.511 3.604 4.528 1.00 82.94 97 ALA A N 1
ATOM 686 C CA . ALA A 1 97 ? 11.143 3.533 4.010 1.00 82.94 97 ALA A CA 1
ATOM 687 C C . ALA A 1 97 ? 11.092 3.366 2.482 1.00 82.94 97 ALA A C 1
ATOM 689 O O . ALA A 1 97 ? 10.299 2.599 1.954 1.00 82.94 97 ALA A O 1
ATOM 690 N N . SER A 1 98 ? 11.969 4.054 1.743 1.00 87.12 98 SER A N 1
ATOM 691 C CA . SER A 1 98 ? 11.991 3.929 0.284 1.00 87.12 98 SER A CA 1
ATOM 692 C C . SER A 1 98 ? 12.456 2.552 -0.201 1.00 87.12 98 SER A C 1
ATOM 694 O O . SER A 1 98 ? 12.111 2.179 -1.321 1.00 87.12 98 SER A O 1
ATOM 696 N N . ASN A 1 99 ? 13.251 1.840 0.597 1.00 92.00 99 ASN A N 1
ATOM 697 C CA . ASN A 1 99 ? 13.771 0.514 0.284 1.00 92.00 99 ASN A CA 1
ATOM 698 C C . ASN A 1 99 ? 13.083 -0.571 1.131 1.00 92.00 99 ASN A C 1
ATOM 700 O O . ASN A 1 99 ? 13.711 -1.590 1.396 1.00 92.00 99 ASN A O 1
ATOM 704 N N . SER A 1 100 ? 11.853 -0.363 1.601 1.00 95.75 100 SER A N 1
ATOM 705 C CA . SER A 1 100 ? 11.127 -1.409 2.318 1.00 95.75 100 SER A CA 1
ATOM 706 C C . SER A 1 100 ? 10.408 -2.363 1.347 1.00 95.75 100 SER A C 1
ATOM 708 O O . SER A 1 100 ? 10.035 -1.938 0.247 1.00 95.75 100 SER A O 1
ATOM 710 N N . PRO A 1 101 ? 10.201 -3.643 1.714 1.00 98.06 101 PRO A N 1
ATOM 711 C CA . PRO A 1 101 ? 9.435 -4.592 0.902 1.00 98.06 101 PRO A CA 1
ATOM 712 C C . PRO A 1 101 ? 7.997 -4.156 0.596 1.00 98.06 101 PRO A C 1
ATOM 714 O O . PRO A 1 101 ? 7.511 -4.457 -0.492 1.00 98.06 101 PRO A O 1
ATOM 717 N N . SER A 1 102 ? 7.335 -3.409 1.489 1.00 97.88 102 SER A N 1
ATOM 718 C CA . SER A 1 102 ? 5.984 -2.873 1.241 1.00 97.88 102 SER A CA 1
ATOM 719 C C . SER A 1 102 ? 5.952 -1.770 0.178 1.00 97.88 102 SER A C 1
ATOM 721 O O . SER A 1 102 ? 4.910 -1.510 -0.431 1.00 97.88 102 SER A O 1
ATOM 723 N N . ASN A 1 103 ? 7.092 -1.110 -0.059 1.00 97.69 103 ASN A N 1
ATOM 724 C CA . ASN A 1 103 ? 7.246 -0.046 -1.048 1.00 97.69 103 ASN A CA 1
ATOM 725 C C . ASN A 1 103 ? 7.716 -0.553 -2.419 1.00 97.69 103 ASN A C 1
ATOM 727 O O . ASN A 1 103 ? 7.868 0.249 -3.342 1.00 97.69 103 ASN A O 1
ATOM 731 N N . LEU A 1 104 ? 7.997 -1.846 -2.556 1.00 97.75 104 LEU A N 1
ATOM 732 C CA . LEU A 1 104 ? 8.563 -2.437 -3.761 1.00 97.75 104 LEU A CA 1
ATOM 733 C C . LEU A 1 104 ? 7.656 -3.538 -4.283 1.00 97.75 104 LEU A C 1
ATOM 735 O O . LEU A 1 104 ? 7.212 -4.387 -3.514 1.00 97.75 104 LEU A O 1
ATOM 739 N N . MET A 1 105 ? 7.451 -3.539 -5.596 1.00 98.38 105 MET A N 1
ATOM 740 C CA . MET A 1 105 ? 6.777 -4.617 -6.304 1.00 98.38 105 MET A CA 1
ATOM 741 C C . MET A 1 105 ? 7.671 -5.172 -7.406 1.00 98.38 105 MET A C 1
ATOM 743 O O . MET A 1 105 ? 8.258 -4.403 -8.169 1.00 98.38 105 MET A O 1
ATOM 747 N N . ASP A 1 106 ? 7.780 -6.491 -7.498 1.00 98.56 106 ASP A N 1
ATOM 748 C CA . ASP A 1 106 ? 8.438 -7.153 -8.623 1.00 98.56 106 ASP A CA 1
ATOM 749 C C . ASP A 1 106 ? 7.574 -6.966 -9.888 1.00 98.56 106 ASP A C 1
ATOM 751 O O . ASP A 1 106 ? 6.359 -7.165 -9.884 1.00 98.56 106 ASP A O 1
ATOM 755 N N . ALA A 1 107 ? 8.180 -6.518 -10.988 1.00 98.56 107 ALA A N 1
ATOM 756 C CA . ALA A 1 107 ? 7.460 -6.125 -12.195 1.00 98.56 107 ALA A CA 1
ATOM 757 C C . ALA A 1 107 ? 8.175 -6.559 -13.479 1.00 98.56 107 ALA A C 1
ATOM 759 O O . ALA A 1 107 ? 9.408 -6.548 -13.577 1.00 98.56 107 ALA A O 1
ATOM 760 N N . CYS A 1 108 ? 7.391 -6.913 -14.500 1.00 98.62 108 CYS A N 1
ATOM 761 C CA . CYS A 1 108 ? 7.904 -6.993 -15.861 1.00 98.62 108 CYS A CA 1
ATOM 762 C C . CYS A 1 108 ? 8.132 -5.573 -16.413 1.00 98.62 108 CYS A C 1
ATOM 764 O O . CYS A 1 108 ? 7.518 -4.611 -15.945 1.00 98.62 108 CYS A O 1
ATOM 766 N N . ARG A 1 109 ? 8.987 -5.427 -17.436 1.00 97.94 109 ARG A N 1
ATOM 767 C CA . ARG A 1 109 ? 9.301 -4.113 -18.033 1.00 97.94 109 ARG A CA 1
ATOM 768 C C . ARG A 1 109 ? 8.045 -3.354 -18.477 1.00 97.94 109 ARG A C 1
ATOM 770 O O . ARG A 1 109 ? 7.938 -2.164 -18.215 1.00 97.94 109 ARG A O 1
ATOM 777 N N . ARG A 1 110 ? 7.105 -4.047 -19.131 1.00 97.69 110 ARG A N 1
ATOM 778 C CA . ARG A 1 110 ? 5.887 -3.440 -19.696 1.00 97.69 110 ARG A CA 1
ATOM 779 C C . ARG A 1 110 ? 4.997 -2.839 -18.611 1.00 97.69 110 ARG A C 1
ATOM 781 O O . ARG A 1 110 ? 4.671 -1.659 -18.670 1.00 97.69 110 ARG A O 1
ATOM 788 N N . ASP A 1 111 ? 4.679 -3.629 -17.587 1.00 98.38 111 ASP A N 1
ATOM 789 C CA . ASP A 1 111 ? 3.860 -3.166 -16.465 1.00 98.38 111 ASP A CA 1
ATOM 790 C C . ASP A 1 111 ? 4.566 -2.076 -15.652 1.00 98.38 111 ASP A C 1
ATOM 792 O O . ASP A 1 111 ? 3.917 -1.120 -15.230 1.00 98.38 111 ASP A O 1
ATOM 796 N N . HIS A 1 112 ? 5.890 -2.166 -15.482 1.00 97.56 112 HIS A N 1
ATOM 797 C CA . HIS A 1 112 ? 6.669 -1.118 -14.823 1.00 97.56 112 HIS A CA 1
ATOM 798 C C . HIS A 1 112 ? 6.598 0.213 -15.588 1.00 97.56 112 HIS A C 1
ATOM 800 O O . HIS A 1 112 ? 6.247 1.239 -15.005 1.00 97.56 112 HIS A O 1
ATOM 806 N N . ASP A 1 113 ? 6.842 0.204 -16.902 1.00 96.31 113 ASP A N 1
ATOM 807 C CA . ASP A 1 113 ? 6.744 1.407 -17.735 1.00 96.31 113 ASP A CA 1
ATOM 808 C C . ASP A 1 113 ? 5.312 1.967 -17.760 1.00 96.31 113 ASP A C 1
ATOM 810 O O . ASP A 1 113 ? 5.113 3.187 -17.756 1.00 96.31 113 ASP A O 1
ATOM 814 N N . ARG A 1 114 ? 4.296 1.094 -17.733 1.00 95.75 114 ARG A N 1
ATOM 815 C CA . ARG A 1 114 ? 2.888 1.501 -17.685 1.00 95.75 114 ARG A CA 1
ATOM 816 C C . ARG A 1 114 ? 2.568 2.302 -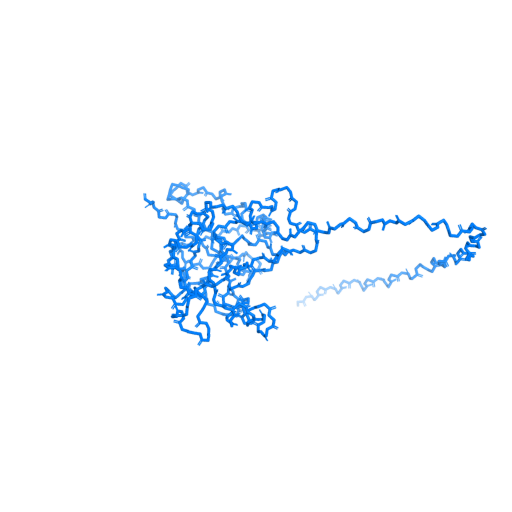16.426 1.00 95.75 114 ARG A C 1
ATOM 818 O O . ARG A 1 114 ? 1.956 3.366 -16.545 1.00 95.75 114 ARG A O 1
ATOM 825 N N . VAL A 1 115 ? 2.978 1.818 -15.250 1.00 96.12 115 VAL A N 1
ATOM 826 C CA . VAL A 1 115 ? 2.711 2.508 -13.973 1.00 96.12 115 VAL A CA 1
ATOM 827 C C . VAL A 1 115 ? 3.584 3.748 -13.770 1.00 96.12 115 VAL A C 1
ATOM 829 O O . VAL A 1 115 ? 3.165 4.675 -13.078 1.00 96.12 115 VAL A O 1
ATOM 832 N N . ASP A 1 116 ? 4.769 3.801 -14.388 1.00 93.06 116 ASP A N 1
ATOM 833 C CA . ASP A 1 116 ? 5.695 4.933 -14.257 1.00 93.06 116 ASP A CA 1
ATOM 834 C C . ASP A 1 116 ? 5.444 6.058 -15.266 1.00 93.06 116 ASP A C 1
ATOM 836 O O . ASP A 1 116 ? 5.748 7.215 -14.970 1.00 93.06 116 ASP A O 1
ATOM 840 N N . ARG A 1 117 ? 4.928 5.745 -16.462 1.00 91.31 117 ARG A N 1
ATOM 841 C CA . ARG A 1 117 ? 4.883 6.699 -17.585 1.00 91.31 117 ARG A CA 1
ATOM 842 C C . ARG A 1 117 ? 3.513 6.830 -18.230 1.00 91.31 117 ARG A C 1
ATOM 844 O O . ARG A 1 117 ? 3.067 7.948 -18.461 1.00 91.31 117 ARG A O 1
ATOM 851 N N . ALA A 1 118 ? 2.865 5.714 -18.560 1.00 84.50 118 ALA A N 1
ATOM 852 C CA . ALA A 1 118 ? 1.705 5.740 -19.454 1.00 84.50 118 ALA A CA 1
ATOM 853 C C . ALA A 1 118 ? 0.385 6.045 -18.734 1.00 84.50 118 ALA A C 1
ATOM 855 O O . ALA A 1 118 ? -0.447 6.779 -19.260 1.00 84.50 118 ALA A O 1
ATOM 856 N N . LYS A 1 119 ? 0.173 5.468 -17.546 1.00 89.62 119 LYS A N 1
ATOM 857 C CA . LYS A 1 119 ? -1.105 5.536 -16.818 1.00 89.62 119 LYS A CA 1
ATOM 858 C C . LYS A 1 119 ? -0.899 5.772 -15.328 1.00 89.62 119 LYS A C 1
ATOM 860 O O . LYS A 1 119 ? -1.361 5.012 -14.481 1.00 89.62 119 LYS A O 1
ATOM 865 N N . VAL A 1 120 ? -0.183 6.845 -15.012 1.00 90.44 120 VAL A N 1
ATOM 866 C CA . VAL A 1 120 ? 0.205 7.164 -13.633 1.00 90.44 120 VAL A CA 1
ATOM 867 C C . VAL A 1 120 ? -1.022 7.379 -12.731 1.00 90.44 120 VAL A C 1
ATOM 869 O O . VAL A 1 120 ? -1.019 6.923 -11.593 1.00 90.44 120 VAL A O 1
ATOM 872 N N . THR A 1 121 ? -2.094 8.003 -13.233 1.00 93.19 121 THR A N 1
ATOM 873 C CA . THR A 1 121 ? -3.345 8.179 -12.469 1.00 93.19 121 THR A CA 1
ATOM 874 C C . THR A 1 121 ? -3.961 6.835 -12.074 1.00 93.19 121 THR A C 1
ATOM 876 O O . THR A 1 121 ? -4.224 6.615 -10.894 1.00 93.19 121 THR A O 1
ATOM 879 N N . ASP A 1 122 ? -4.097 5.897 -13.018 1.00 94.81 122 ASP A N 1
ATOM 880 C CA . ASP A 1 122 ? -4.600 4.543 -12.736 1.00 94.81 122 ASP A CA 1
ATOM 881 C C . ASP A 1 122 ? -3.710 3.806 -11.727 1.00 94.81 122 ASP A C 1
ATOM 883 O O . ASP A 1 122 ? -4.206 3.038 -10.904 1.00 94.81 122 ASP A O 1
ATOM 887 N N . ALA A 1 123 ? -2.395 4.042 -11.768 1.00 96.00 123 ALA A N 1
ATOM 888 C CA . ALA A 1 123 ? -1.456 3.442 -10.828 1.00 96.00 123 ALA A CA 1
ATOM 889 C C . ALA A 1 123 ? -1.696 3.914 -9.382 1.00 96.00 123 ALA A C 1
ATOM 891 O O . ALA A 1 123 ? -1.546 3.115 -8.459 1.00 96.00 123 ALA A O 1
ATOM 892 N N . TYR A 1 124 ? -2.105 5.172 -9.169 1.00 95.56 124 TYR A N 1
ATOM 893 C CA . TYR A 1 124 ? -2.517 5.652 -7.843 1.00 95.56 124 TYR A CA 1
ATOM 894 C C . TYR A 1 124 ? -3.833 5.015 -7.392 1.00 95.56 124 TYR A C 1
ATOM 896 O O . TYR A 1 124 ? -3.914 4.530 -6.266 1.00 95.56 124 TYR A O 1
ATOM 904 N N . LEU A 1 125 ? -4.829 4.938 -8.282 1.00 95.88 125 LEU A N 1
ATOM 905 C CA . LEU A 1 125 ? -6.124 4.307 -7.987 1.00 95.88 125 LEU A CA 1
ATOM 906 C C . LEU A 1 125 ? -5.987 2.826 -7.617 1.00 95.88 125 LEU A C 1
ATOM 908 O O . LEU A 1 125 ? -6.792 2.298 -6.862 1.00 95.88 125 LEU A O 1
ATOM 912 N N . ARG A 1 126 ? -4.957 2.154 -8.141 1.00 97.12 126 ARG A N 1
ATOM 913 C CA . ARG A 1 126 ? -4.654 0.736 -7.887 1.00 97.12 126 ARG A CA 1
ATOM 914 C C . ARG A 1 126 ? -3.612 0.511 -6.797 1.00 97.12 126 ARG A C 1
ATOM 916 O O . ARG A 1 126 ? -3.249 -0.632 -6.527 1.00 97.12 126 ARG A O 1
ATOM 923 N N . GLY A 1 127 ? -3.097 1.583 -6.196 1.00 97.06 127 GLY A N 1
ATOM 924 C CA . GLY A 1 127 ? -2.089 1.521 -5.140 1.00 97.06 127 GLY A CA 1
ATOM 925 C C . GLY A 1 127 ? -0.698 1.092 -5.610 1.00 97.06 127 GLY A C 1
ATOM 926 O O . GLY A 1 127 ? 0.197 0.914 -4.781 1.00 97.06 127 GLY A O 1
ATOM 927 N N . HIS A 1 128 ? -0.480 0.949 -6.923 1.00 97.62 128 HIS A N 1
ATOM 928 C CA . HIS A 1 128 ? 0.835 0.709 -7.532 1.00 97.62 128 HIS A CA 1
ATOM 929 C C . HIS A 1 128 ? 1.754 1.926 -7.394 1.00 97.62 128 HIS A C 1
ATOM 931 O O . HIS A 1 128 ? 2.976 1.785 -7.431 1.00 97.62 128 HIS A O 1
ATOM 937 N N . LYS A 1 129 ? 1.174 3.117 -7.198 1.00 96.62 129 LYS A N 1
ATOM 938 C CA . LYS A 1 129 ? 1.874 4.347 -6.827 1.00 96.62 129 LYS A CA 1
ATOM 939 C C . LYS A 1 129 ? 1.258 4.990 -5.593 1.00 96.62 129 LYS A C 1
ATOM 941 O O . LYS A 1 129 ? 0.058 4.912 -5.366 1.00 96.62 129 LYS A O 1
ATOM 946 N N . ILE A 1 130 ? 2.105 5.651 -4.811 1.00 95.06 130 ILE A N 1
ATOM 947 C CA . ILE A 1 130 ? 1.737 6.399 -3.608 1.00 95.06 130 ILE A CA 1
ATOM 948 C C . ILE A 1 130 ? 2.374 7.779 -3.694 1.00 95.06 130 ILE A C 1
ATOM 950 O O . ILE A 1 130 ? 3.536 7.934 -4.091 1.00 95.06 130 ILE A O 1
ATOM 954 N N . HIS A 1 131 ? 1.600 8.807 -3.348 1.00 92.00 131 HIS A N 1
ATOM 955 C CA . HIS A 1 131 ? 2.090 10.175 -3.375 1.00 92.00 131 HIS A CA 1
ATOM 956 C C . HIS A 1 131 ? 3.265 10.327 -2.411 1.00 92.00 131 HIS A C 1
ATOM 958 O O . HIS A 1 131 ? 3.148 10.080 -1.216 1.00 92.00 131 HIS A O 1
ATOM 964 N N . ARG A 1 132 ? 4.402 10.808 -2.923 1.00 86.25 132 ARG A N 1
ATOM 965 C CA . ARG A 1 132 ? 5.620 11.026 -2.125 1.00 86.25 132 ARG A CA 1
ATOM 966 C C . ARG A 1 132 ? 5.411 11.959 -0.934 1.00 86.25 132 ARG A C 1
ATOM 968 O O . ARG A 1 132 ? 6.065 11.800 0.089 1.00 86.25 132 ARG A O 1
ATOM 975 N N . HIS A 1 133 ? 4.553 12.955 -1.115 1.00 82.62 133 HIS A N 1
ATOM 976 C CA . HIS A 1 133 ? 4.193 13.930 -0.088 1.00 82.62 133 HIS A CA 1
ATOM 977 C C . HIS A 1 133 ? 2.913 13.536 0.657 1.00 82.62 133 HIS A C 1
ATOM 979 O O . HIS A 1 133 ? 2.407 14.320 1.452 1.00 82.62 133 HIS A O 1
ATOM 985 N N . GLY A 1 134 ? 2.385 12.340 0.380 1.00 82.81 134 GLY A N 1
ATOM 986 C CA . GLY A 1 134 ? 1.262 11.775 1.103 1.00 82.81 134 GLY A CA 1
ATOM 987 C C . GLY A 1 134 ? 1.647 11.425 2.536 1.00 82.81 134 GLY A C 1
ATOM 988 O O . GLY A 1 134 ? 2.813 11.200 2.864 1.00 82.81 134 GLY A O 1
ATOM 989 N N . LEU A 1 135 ? 0.630 11.390 3.389 1.00 86.81 135 LEU A N 1
ATOM 990 C CA . LEU A 1 135 ? 0.765 11.119 4.819 1.00 86.81 135 LEU A CA 1
ATOM 991 C C . LEU A 1 135 ? 0.723 9.611 5.119 1.00 86.81 135 LEU A C 1
ATOM 993 O O . LEU A 1 135 ? 1.147 9.188 6.192 1.00 86.81 135 LEU A O 1
ATOM 997 N N . ALA A 1 136 ? 0.251 8.803 4.165 1.00 92.12 136 ALA A N 1
ATOM 998 C CA . ALA A 1 136 ? 0.165 7.353 4.279 1.00 92.12 136 ALA A CA 1
ATOM 999 C C . ALA A 1 136 ? 1.503 6.665 3.972 1.00 92.12 136 ALA A C 1
ATOM 1001 O O . ALA A 1 136 ? 2.249 7.066 3.073 1.00 92.12 136 ALA A O 1
ATOM 1002 N N . ARG A 1 137 ? 1.799 5.600 4.715 1.00 94.44 137 ARG A N 1
ATOM 1003 C CA . ARG A 1 137 ? 2.990 4.765 4.524 1.00 94.44 137 ARG A CA 1
ATOM 1004 C C . ARG A 1 137 ? 2.700 3.636 3.532 1.00 94.44 137 ARG A C 1
ATOM 1006 O O . ARG A 1 137 ? 1.559 3.195 3.447 1.00 94.44 137 ARG A O 1
ATOM 1013 N N . PRO A 1 138 ? 3.711 3.096 2.826 1.00 96.56 138 PRO A N 1
ATOM 1014 C CA . PRO A 1 138 ? 3.481 2.018 1.866 1.00 96.56 138 PRO A CA 1
ATOM 1015 C C . PRO A 1 138 ? 2.763 0.785 2.433 1.00 96.56 138 PRO A C 1
ATOM 1017 O O . PRO A 1 138 ? 1.874 0.265 1.764 1.00 96.56 138 PRO A O 1
ATOM 1020 N N . HIS A 1 139 ? 3.064 0.377 3.670 1.00 97.00 139 HIS A N 1
ATOM 1021 C CA . HIS A 1 139 ? 2.377 -0.742 4.331 1.00 97.00 139 HIS A CA 1
ATOM 1022 C C . HIS A 1 139 ? 0.943 -0.438 4.797 1.00 97.00 139 HIS A C 1
ATOM 1024 O O . HIS A 1 139 ? 0.213 -1.347 5.176 1.00 97.00 139 HIS A O 1
ATOM 1030 N N . GLU A 1 140 ? 0.531 0.831 4.779 1.00 97.25 140 GLU A N 1
ATOM 1031 C CA . GLU A 1 140 ? -0.833 1.250 5.116 1.00 97.25 140 GLU A CA 1
ATOM 1032 C C . GLU A 1 140 ? -1.708 1.359 3.858 1.00 97.25 140 GLU A C 1
ATOM 1034 O O . GLU A 1 140 ? -2.924 1.357 3.965 1.00 97.25 140 GLU A O 1
ATOM 1039 N N . VAL A 1 141 ? -1.140 1.481 2.654 1.00 97.75 141 VAL A N 1
ATOM 1040 C CA . VAL A 1 141 ? -1.934 1.710 1.43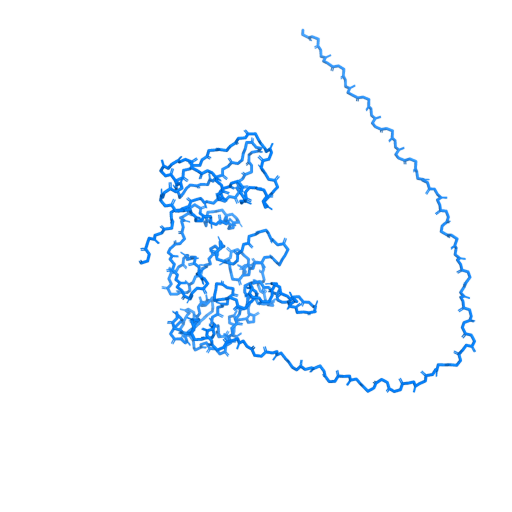5 1.00 97.75 141 VAL A CA 1
ATOM 1041 C C . VAL A 1 141 ? -2.236 0.375 0.746 1.00 97.75 141 VAL A C 1
ATOM 1043 O O . VAL A 1 141 ? -1.281 -0.335 0.403 1.00 97.75 141 VAL A O 1
ATOM 1046 N N . PRO A 1 142 ? -3.512 0.038 0.473 1.00 98.44 142 PRO A N 1
ATOM 1047 C CA . PRO A 1 142 ? -3.869 -1.133 -0.324 1.00 98.44 142 PRO A CA 1
ATOM 1048 C C . PRO A 1 142 ? -3.219 -1.119 -1.709 1.00 98.44 142 PRO A C 1
ATOM 1050 O O . PRO A 1 142 ? -2.939 -0.061 -2.272 1.00 98.44 142 PRO A O 1
ATOM 1053 N N . VAL A 1 143 ? -2.986 -2.292 -2.285 1.00 98.44 143 VAL A N 1
ATOM 1054 C CA . VAL A 1 143 ? -2.512 -2.434 -3.663 1.00 98.44 143 VAL A CA 1
ATOM 1055 C C . VAL A 1 143 ? -3.203 -3.596 -4.354 1.00 98.44 143 VAL A C 1
ATOM 1057 O O . VAL A 1 143 ? -3.415 -4.646 -3.753 1.00 98.44 143 VAL A O 1
ATOM 1060 N N . LEU A 1 144 ? -3.553 -3.407 -5.624 1.00 98.44 144 LEU A N 1
ATOM 1061 C CA . LEU A 1 144 ? -4.101 -4.470 -6.454 1.00 98.44 144 LEU A CA 1
ATOM 1062 C C . LEU A 1 144 ? -2.963 -5.362 -6.965 1.00 98.44 144 LEU A C 1
ATOM 1064 O O . LEU A 1 144 ? -2.271 -5.014 -7.922 1.00 98.44 144 LEU A O 1
ATOM 1068 N N . HIS A 1 145 ? -2.769 -6.501 -6.317 1.00 98.56 145 HIS A N 1
ATOM 1069 C CA . HIS A 1 145 ? -1.801 -7.525 -6.681 1.00 98.56 145 HIS A CA 1
ATOM 1070 C C . HIS A 1 145 ? -2.379 -8.486 -7.727 1.00 98.56 145 HIS A C 1
ATOM 1072 O O . HIS A 1 145 ? -3.496 -8.979 -7.571 1.00 98.56 145 HIS A O 1
ATOM 1078 N N . ALA A 1 146 ? -1.604 -8.811 -8.763 1.00 98.38 146 ALA A N 1
ATOM 1079 C CA . ALA A 1 146 ? -2.065 -9.638 -9.880 1.00 98.38 146 ALA A CA 1
ATOM 1080 C C . ALA A 1 146 ? -2.556 -11.032 -9.448 1.00 98.38 146 ALA A C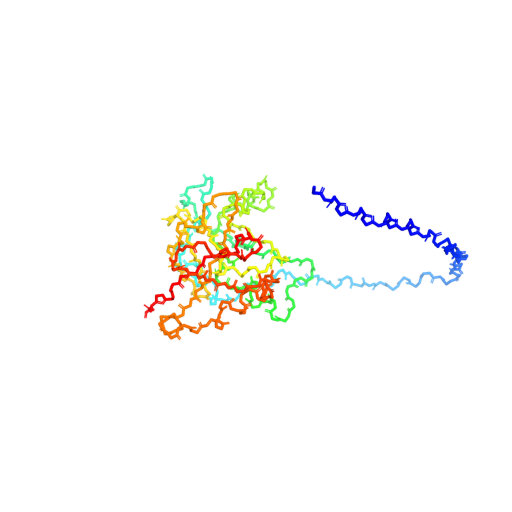 1
ATOM 1082 O O . ALA A 1 146 ? -3.587 -11.496 -9.922 1.00 98.38 146 ALA A O 1
ATOM 1083 N N . GLY A 1 147 ? -1.839 -11.680 -8.525 1.00 97.12 147 GLY A N 1
ATOM 1084 C CA . GLY A 1 147 ? -2.176 -13.026 -8.046 1.00 97.12 147 GLY A CA 1
ATOM 1085 C C . GLY A 1 147 ? -3.100 -13.085 -6.824 1.00 97.12 147 GLY A C 1
ATOM 1086 O O . GLY A 1 147 ? -3.670 -14.137 -6.562 1.00 97.12 147 GLY A O 1
ATOM 1087 N N . TYR A 1 148 ? -3.247 -11.988 -6.071 1.00 97.75 148 TYR A N 1
ATOM 1088 C CA . TYR A 1 148 ? -3.903 -12.007 -4.747 1.00 97.75 148 TYR A CA 1
ATOM 1089 C C . TYR A 1 148 ? -5.067 -11.012 -4.622 1.00 97.75 148 TYR A C 1
ATOM 1091 O O . TYR A 1 148 ? -5.740 -10.975 -3.597 1.00 97.75 148 TYR A O 1
ATOM 1099 N N . GLY A 1 149 ? -5.327 -10.195 -5.647 1.00 98.12 149 GLY A N 1
ATOM 1100 C CA . GLY A 1 149 ? -6.321 -9.130 -5.565 1.00 98.12 149 GLY A CA 1
ATOM 1101 C C . GLY A 1 149 ? -5.854 -7.982 -4.668 1.00 98.12 149 GLY A C 1
ATOM 1102 O O . GLY A 1 149 ? -4.679 -7.622 -4.661 1.00 98.12 149 GLY A O 1
ATOM 1103 N N . TRP A 1 150 ? -6.778 -7.353 -3.944 1.00 98.25 150 TRP A N 1
ATOM 1104 C CA . TRP A 1 150 ? -6.459 -6.220 -3.074 1.00 98.25 150 TRP A CA 1
ATOM 1105 C C . TRP A 1 150 ? -5.796 -6.672 -1.775 1.00 98.25 150 TRP A C 1
ATOM 1107 O O . TRP A 1 150 ? -6.420 -7.335 -0.948 1.00 98.25 150 TRP A O 1
ATOM 1117 N N . VAL A 1 151 ? -4.547 -6.257 -1.577 1.00 98.31 151 VAL A N 1
ATOM 1118 C CA . VAL A 1 151 ? -3.733 -6.648 -0.420 1.00 98.31 151 VAL A CA 1
ATOM 1119 C C . VAL A 1 151 ? -3.055 -5.453 0.243 1.00 98.31 151 VAL A C 1
ATOM 1121 O O . VAL A 1 151 ? -2.876 -4.395 -0.363 1.00 98.31 151 VAL A O 1
ATOM 1124 N N . LEU A 1 152 ? -2.638 -5.641 1.490 1.00 98.06 152 LEU A N 1
ATOM 1125 C CA . LEU A 1 152 ? -1.659 -4.807 2.179 1.00 98.06 152 LEU A CA 1
ATOM 1126 C C . LEU A 1 152 ? -0.329 -5.553 2.191 1.00 98.06 152 LEU A C 1
ATOM 1128 O O . LEU A 1 152 ? -0.280 -6.713 2.590 1.00 98.06 152 LEU A O 1
ATOM 1132 N N . LEU A 1 153 ? 0.734 -4.886 1.745 1.00 98.00 153 LEU A N 1
ATOM 1133 C CA . LEU A 1 153 ? 2.095 -5.420 1.791 1.00 98.00 153 LEU A CA 1
ATOM 1134 C C . LEU A 1 153 ? 2.772 -4.962 3.080 1.00 98.00 153 LEU A C 1
ATOM 1136 O O . LEU A 1 153 ? 2.691 -3.782 3.414 1.00 98.00 153 LEU A O 1
ATOM 1140 N N . ASP A 1 154 ? 3.495 -5.840 3.762 1.00 96.69 154 ASP A N 1
ATOM 1141 C CA . ASP A 1 154 ? 4.260 -5.469 4.956 1.00 96.69 154 ASP A CA 1
ATOM 1142 C C . ASP A 1 154 ? 5.757 -5.244 4.663 1.00 96.69 154 ASP A C 1
ATOM 1144 O O . ASP A 1 154 ? 6.258 -5.427 3.547 1.00 96.69 154 ASP A O 1
ATOM 1148 N N . ASP A 1 155 ? 6.486 -4.786 5.681 1.00 96.81 155 ASP A N 1
ATOM 1149 C CA . ASP A 1 155 ? 7.922 -4.507 5.597 1.00 96.81 155 ASP A CA 1
ATOM 1150 C C . ASP A 1 155 ? 8.808 -5.759 5.782 1.00 96.81 155 ASP A C 1
ATOM 1152 O O . ASP A 1 155 ? 10.034 -5.660 5.672 1.00 96.81 155 ASP A O 1
ATOM 1156 N N . HIS A 1 156 ? 8.209 -6.933 5.995 1.00 96.19 156 HIS A N 1
ATOM 1157 C CA . HIS A 1 156 ? 8.870 -8.241 6.043 1.00 96.19 156 HIS A CA 1
ATOM 1158 C C . HIS A 1 156 ? 8.790 -8.992 4.704 1.00 96.19 156 HIS A C 1
ATOM 1160 O O . HIS A 1 156 ? 9.557 -9.928 4.479 1.00 96.19 156 HIS A O 1
ATOM 1166 N N . GLY A 1 157 ? 7.954 -8.522 3.776 1.00 96.12 157 GLY A N 1
ATOM 1167 C CA . GLY A 1 157 ? 7.724 -9.144 2.476 1.00 96.12 157 GLY A CA 1
ATOM 1168 C C . GLY A 1 157 ? 6.488 -10.036 2.438 1.00 96.12 157 GLY A C 1
ATOM 1169 O O . GLY A 1 157 ? 6.271 -10.681 1.422 1.00 96.12 157 GLY A O 1
ATOM 1170 N N . GLY A 1 158 ? 5.679 -10.069 3.491 1.00 96.69 158 GLY A N 1
ATOM 1171 C CA . GLY A 1 158 ? 4.381 -10.722 3.484 1.00 96.69 158 GLY A CA 1
ATOM 1172 C C . GLY A 1 158 ? 3.293 -9.857 2.847 1.00 96.69 158 GLY A C 1
ATOM 1173 O O . GLY A 1 158 ? 3.526 -8.760 2.311 1.00 96.69 158 GLY A O 1
ATOM 1174 N N . TRP A 1 159 ? 2.088 -10.412 2.858 1.00 97.50 159 TRP A N 1
ATOM 1175 C CA . TRP A 1 159 ? 0.874 -9.742 2.431 1.00 97.50 159 TRP A CA 1
ATOM 1176 C C . TRP A 1 159 ? -0.318 -10.284 3.212 1.00 97.50 159 TRP A C 1
ATOM 1178 O O . TRP A 1 159 ? -0.301 -11.411 3.701 1.00 97.50 159 TRP A O 1
ATOM 1188 N N . ARG A 1 160 ? -1.379 -9.485 3.272 1.00 96.62 160 ARG A N 1
ATOM 1189 C CA . ARG A 1 160 ? -2.702 -9.913 3.740 1.00 96.62 160 ARG A CA 1
ATOM 1190 C C . ARG A 1 160 ? -3.791 -9.221 2.936 1.00 96.62 160 ARG A C 1
ATOM 1192 O O . ARG A 1 160 ? -3.534 -8.180 2.328 1.00 96.62 160 ARG A O 1
ATOM 1199 N N . SER A 1 161 ? -5.001 -9.761 2.957 1.00 97.50 161 SER A N 1
ATOM 1200 C CA . SER A 1 161 ? -6.156 -9.136 2.308 1.00 97.50 161 SER A CA 1
ATOM 1201 C C . SER A 1 161 ? -6.392 -7.721 2.841 1.00 97.50 161 SER A C 1
ATOM 1203 O O . SER A 1 161 ? -6.328 -7.474 4.046 1.00 97.50 161 SER A O 1
ATOM 1205 N N . ALA A 1 162 ? -6.657 -6.772 1.943 1.00 97.38 162 ALA A N 1
ATOM 1206 C CA . ALA A 1 162 ? -7.070 -5.434 2.345 1.00 97.38 162 ALA A CA 1
ATOM 1207 C C . ALA A 1 162 ? -8.557 -5.446 2.755 1.00 97.38 162 ALA A C 1
ATOM 1209 O O . ALA A 1 162 ? -9.364 -6.074 2.061 1.00 97.38 162 ALA A O 1
ATOM 1210 N N . PRO A 1 163 ? -8.957 -4.729 3.824 1.00 97.12 163 PRO A N 1
ATOM 1211 C CA . PRO A 1 163 ? -10.363 -4.558 4.162 1.00 97.12 163 PRO A CA 1
ATOM 1212 C C . PRO A 1 163 ? -11.142 -3.986 2.980 1.00 97.12 163 PRO A C 1
ATOM 1214 O O . PRO A 1 163 ? -10.694 -3.035 2.336 1.00 97.12 163 PRO A O 1
ATOM 1217 N N . ALA A 1 164 ? -12.338 -4.519 2.720 1.00 96.44 164 ALA A N 1
ATOM 1218 C CA . ALA A 1 164 ? -13.144 -4.082 1.584 1.00 96.44 164 ALA A CA 1
ATOM 1219 C C . ALA A 1 164 ? -13.412 -2.573 1.628 1.00 96.44 164 ALA A C 1
ATOM 1221 O O . ALA A 1 164 ? -13.348 -1.927 0.591 1.00 96.44 164 ALA A O 1
ATOM 1222 N N . ALA A 1 165 ? -13.655 -2.007 2.816 1.00 95.88 165 ALA A N 1
ATOM 1223 C CA . ALA A 1 165 ? -13.870 -0.574 3.018 1.00 95.88 165 ALA A CA 1
ATOM 1224 C C . ALA A 1 165 ? -12.694 0.300 2.547 1.00 95.88 165 ALA A C 1
ATOM 1226 O O . ALA A 1 165 ? -12.915 1.431 2.130 1.00 95.88 165 ALA A O 1
ATOM 1227 N N . ALA A 1 166 ? -11.465 -0.224 2.555 1.00 96.81 166 ALA A N 1
ATOM 1228 C CA . ALA A 1 166 ? -10.269 0.533 2.192 1.00 96.81 166 ALA A CA 1
ATOM 1229 C C . ALA A 1 166 ? -10.104 0.730 0.676 1.00 96.81 166 ALA A C 1
ATOM 1231 O O . ALA A 1 166 ? -9.301 1.551 0.233 1.00 96.81 166 ALA A O 1
ATOM 1232 N N . VAL A 1 167 ? -10.851 -0.042 -0.117 1.00 96.19 167 VAL A N 1
ATOM 1233 C CA . VAL A 1 167 ? -10.768 -0.070 -1.584 1.00 96.19 167 VAL A CA 1
ATOM 1234 C C . VAL A 1 167 ? -12.093 0.320 -2.248 1.00 96.19 167 VAL A C 1
ATOM 1236 O O . VAL A 1 167 ? -12.300 0.044 -3.430 1.00 96.19 167 VAL A O 1
ATOM 1239 N N . ARG A 1 168 ? -13.016 0.939 -1.495 1.00 87.31 168 ARG A N 1
ATOM 1240 C CA . ARG A 1 168 ? -14.280 1.469 -2.029 1.00 87.31 168 ARG A CA 1
ATOM 1241 C C . ARG A 1 168 ? -14.090 2.899 -2.527 1.00 87.31 168 ARG A C 1
ATOM 1243 O O . ARG A 1 168 ? -13.403 3.691 -1.898 1.00 87.31 168 ARG A O 1
ATOM 1250 N N . GLY A 1 169 ? -14.778 3.236 -3.615 1.00 81.88 169 GLY A N 1
ATOM 1251 C CA . GLY A 1 169 ? -14.848 4.603 -4.131 1.00 81.88 169 GLY A CA 1
ATOM 1252 C C . GLY A 1 169 ? -13.700 4.983 -5.065 1.00 81.88 169 GLY A C 1
ATOM 1253 O O . GLY A 1 169 ? -13.057 4.133 -5.679 1.00 81.88 169 GLY A O 1
ATOM 1254 N N . GLU A 1 170 ? -13.491 6.291 -5.211 1.00 84.19 170 GLU A N 1
ATOM 1255 C CA . GLU A 1 170 ? -12.507 6.867 -6.137 1.00 84.19 170 GLU A CA 1
ATOM 1256 C C . GLU A 1 170 ? -11.090 6.927 -5.551 1.00 84.19 170 GLU A C 1
ATOM 1258 O O . GLU A 1 170 ? -10.127 7.180 -6.275 1.00 84.19 170 GLU A O 1
ATOM 1263 N N . HIS A 1 171 ? -10.934 6.706 -4.245 1.00 89.44 171 HIS A N 1
ATOM 1264 C CA . HIS A 1 171 ? -9.660 6.846 -3.550 1.00 89.44 171 HIS A CA 1
ATOM 1265 C C . HIS A 1 171 ? -9.424 5.684 -2.593 1.00 89.44 171 HIS A C 1
ATOM 1267 O O . HIS A 1 171 ? -10.329 5.238 -1.897 1.00 89.44 171 HIS A O 1
ATOM 1273 N N . LEU A 1 172 ? -8.179 5.212 -2.547 1.00 96.00 172 LEU A N 1
ATOM 1274 C CA . LEU A 1 172 ? -7.766 4.208 -1.577 1.00 96.00 172 LEU A CA 1
ATOM 1275 C C . LEU A 1 172 ? -7.621 4.856 -0.206 1.00 96.00 172 LEU A C 1
ATOM 1277 O O . LEU A 1 172 ? -6.889 5.840 -0.056 1.00 96.00 172 LEU A O 1
ATOM 1281 N N . LEU A 1 173 ? -8.270 4.268 0.792 1.00 96.50 173 LEU A N 1
ATOM 1282 C CA . LEU A 1 173 ? -8.109 4.692 2.172 1.00 96.50 173 LEU A CA 1
ATOM 1283 C C . LEU A 1 173 ? -6.923 3.952 2.804 1.00 96.50 173 LEU A C 1
ATOM 1285 O O . LEU A 1 173 ? -6.793 2.735 2.643 1.00 96.50 173 LEU A O 1
ATOM 1289 N N . PRO A 1 174 ? -6.046 4.657 3.537 1.00 97.19 174 PRO A N 1
ATOM 1290 C CA . PRO A 1 174 ? -5.022 4.019 4.348 1.00 97.19 174 PRO A CA 1
ATOM 1291 C C . PRO A 1 174 ? -5.648 3.070 5.371 1.00 97.19 174 PRO A C 1
ATOM 1293 O O . PRO A 1 174 ? -6.700 3.355 5.937 1.00 97.19 174 PRO A O 1
ATOM 1296 N N . VAL A 1 175 ? -4.970 1.968 5.652 1.00 97.56 175 VAL A N 1
ATOM 1297 C CA . VAL A 1 175 ? -5.358 0.975 6.646 1.00 97.56 175 VAL A CA 1
ATOM 1298 C C . VAL A 1 175 ? -4.400 1.067 7.822 1.00 97.56 175 VAL A C 1
ATOM 1300 O O . VAL A 1 175 ? -3.204 0.799 7.697 1.00 97.56 175 VAL A O 1
ATOM 1303 N N . LEU A 1 176 ? -4.934 1.459 8.973 1.00 96.69 176 LEU A N 1
ATOM 1304 C CA . LEU A 1 176 ? -4.227 1.457 10.240 1.00 96.69 176 LEU A CA 1
ATOM 1305 C C . LEU A 1 176 ? -4.418 0.104 10.917 1.00 96.69 176 LEU A C 1
ATOM 1307 O O . LEU A 1 176 ? -5.543 -0.318 11.173 1.00 96.69 176 LEU A O 1
ATOM 1311 N N . GLN A 1 177 ? -3.311 -0.540 11.258 1.00 94.88 177 GLN A N 1
ATOM 1312 C CA . GLN A 1 177 ? -3.339 -1.736 12.082 1.00 94.88 177 GLN A CA 1
ATOM 1313 C C . GLN A 1 177 ? -3.129 -1.390 13.543 1.00 94.88 177 GLN A C 1
ATOM 1315 O O . GLN A 1 177 ? -2.196 -0.655 13.874 1.00 94.88 177 GLN A O 1
ATOM 1320 N N . ILE A 1 178 ? -3.958 -1.971 14.399 1.00 94.62 178 ILE A N 1
ATOM 1321 C CA . ILE A 1 178 ? -3.824 -1.882 15.851 1.00 94.62 178 ILE A CA 1
ATOM 1322 C C . ILE A 1 178 ? -3.767 -3.281 16.449 1.00 94.62 178 ILE A C 1
ATOM 1324 O O . ILE A 1 178 ? -4.324 -4.233 15.900 1.00 94.62 178 ILE A O 1
ATOM 1328 N N . SER A 1 179 ? -3.083 -3.430 17.575 1.00 93.31 179 SER A N 1
ATOM 1329 C CA . SER A 1 179 ? -3.086 -4.705 18.285 1.00 93.31 179 SER A CA 1
ATOM 1330 C C . SER A 1 179 ? -4.465 -5.000 18.879 1.00 93.31 179 SER A C 1
ATOM 1332 O O . SER A 1 179 ? -5.234 -4.096 19.214 1.00 93.31 179 SER A O 1
ATOM 1334 N N . ARG A 1 180 ? -4.764 -6.289 19.076 1.00 91.88 180 ARG A N 1
ATOM 1335 C CA . ARG A 1 180 ? -5.985 -6.712 19.774 1.00 91.88 180 ARG A CA 1
ATOM 1336 C C . ARG A 1 180 ? -6.082 -6.106 21.174 1.00 91.88 180 ARG A C 1
ATOM 1338 O O . ARG A 1 180 ? -7.147 -5.656 21.573 1.00 91.88 180 ARG A O 1
ATOM 1345 N N . ARG A 1 181 ? -4.949 -6.034 21.877 1.00 91.00 181 ARG A N 1
ATOM 1346 C CA . ARG A 1 181 ? -4.848 -5.406 23.195 1.00 91.00 181 ARG A CA 1
ATOM 1347 C C . ARG A 1 181 ? -5.224 -3.925 23.157 1.00 91.00 181 ARG A C 1
ATOM 1349 O O . ARG A 1 181 ? -6.015 -3.509 23.993 1.00 91.00 181 ARG A O 1
ATOM 1356 N N . GLU A 1 182 ? -4.674 -3.150 22.218 1.00 90.19 182 GLU A N 1
ATOM 1357 C CA . GLU A 1 182 ? -5.026 -1.727 22.076 1.00 90.19 182 GLU A CA 1
ATOM 1358 C C . GLU A 1 182 ? -6.533 -1.565 21.851 1.00 90.19 182 GLU A C 1
ATOM 1360 O O . GLU A 1 182 ? -7.167 -0.737 22.498 1.00 90.19 182 GLU A O 1
ATOM 1365 N N . TYR A 1 183 ? -7.120 -2.406 20.994 1.00 90.56 183 TYR A N 1
ATOM 1366 C CA . TYR A 1 183 ? -8.558 -2.388 20.739 1.00 90.56 183 TYR A CA 1
ATOM 1367 C C . TYR A 1 183 ? -9.389 -2.720 21.987 1.00 90.56 183 TYR A C 1
ATOM 1369 O O . TYR A 1 183 ? -10.275 -1.952 22.355 1.00 90.56 183 TYR A O 1
ATOM 1377 N N . ASP A 1 184 ? -9.093 -3.837 22.658 1.00 88.19 184 ASP A N 1
ATOM 1378 C CA . ASP A 1 184 ? -9.876 -4.321 23.802 1.00 88.19 184 ASP A CA 1
ATOM 1379 C C . ASP A 1 184 ? -9.761 -3.392 25.026 1.00 88.19 184 ASP A C 1
ATOM 1381 O O . ASP A 1 184 ? -10.713 -3.260 25.793 1.00 88.19 184 ASP A O 1
ATOM 1385 N N . LEU A 1 185 ? -8.616 -2.723 25.203 1.00 89.06 185 LEU A N 1
ATOM 1386 C CA . LEU A 1 185 ? -8.407 -1.735 26.268 1.00 89.06 185 LEU A CA 1
ATOM 1387 C C . LEU A 1 185 ? -8.935 -0.336 25.911 1.00 89.06 185 LEU A C 1
ATOM 1389 O O . LEU A 1 185 ? -8.882 0.562 26.750 1.00 89.06 185 LEU A O 1
ATOM 1393 N N . GLY A 1 186 ? -9.423 -0.132 24.682 1.00 86.50 186 GLY A N 1
ATOM 1394 C CA . GLY A 1 186 ? -9.826 1.187 24.193 1.00 86.50 186 GLY A CA 1
ATOM 1395 C C . GLY A 1 186 ? -8.660 2.176 24.095 1.00 86.50 186 GLY A C 1
ATOM 1396 O O . GLY A 1 186 ? -8.870 3.386 24.167 1.00 86.50 186 GLY A O 1
ATOM 1397 N N . GLU A 1 187 ? -7.424 1.689 23.955 1.00 89.19 187 GLU A N 1
ATOM 1398 C CA . GLU A 1 187 ? -6.248 2.536 23.780 1.00 89.19 187 GLU A CA 1
ATOM 1399 C C . GLU A 1 187 ? -6.244 3.118 22.359 1.00 89.19 187 GLU A C 1
ATOM 1401 O O . GLU A 1 187 ? -6.014 2.428 21.366 1.00 89.19 187 GLU A O 1
ATOM 1406 N N . THR A 1 188 ? -6.458 4.427 22.247 1.00 86.31 188 THR A N 1
ATOM 1407 C CA . THR A 1 188 ? -6.521 5.129 20.956 1.00 86.31 188 THR A CA 1
ATOM 1408 C C . THR A 1 188 ? -5.158 5.575 20.443 1.00 86.31 188 THR A C 1
ATOM 1410 O O . THR A 1 188 ? -5.079 6.164 19.374 1.00 86.31 188 THR A O 1
ATOM 1413 N N . GLY A 1 189 ? -4.052 5.278 21.134 1.00 90.62 189 GLY A N 1
ATOM 1414 C CA . GLY A 1 189 ? -2.750 5.887 20.841 1.00 90.62 189 GLY A CA 1
ATOM 1415 C C . GLY A 1 189 ? -2.266 5.710 19.394 1.00 90.62 189 GLY A C 1
ATOM 1416 O O . GLY A 1 189 ? -1.671 6.627 18.824 1.00 90.62 189 GLY A O 1
ATOM 1417 N N . ALA A 1 190 ? -2.506 4.553 18.771 1.00 91.00 190 ALA A N 1
ATOM 1418 C CA . ALA A 1 190 ? -2.198 4.343 17.354 1.00 91.00 190 ALA A CA 1
ATOM 1419 C C . ALA A 1 190 ? -3.100 5.172 16.427 1.00 91.00 190 ALA A C 1
ATOM 1421 O O . ALA A 1 190 ? -2.601 5.778 15.473 1.00 91.00 190 ALA A O 1
ATOM 1422 N N . VAL A 1 191 ? -4.394 5.235 16.744 1.00 92.12 191 VAL A N 1
ATOM 1423 C CA . VAL A 1 191 ? -5.397 6.026 16.022 1.00 92.12 191 VAL A CA 1
ATOM 1424 C C . VAL A 1 191 ? -5.080 7.513 16.152 1.00 92.12 191 VAL A C 1
ATOM 1426 O O . VAL A 1 191 ? -4.940 8.180 15.136 1.00 92.12 191 VAL A O 1
ATOM 1429 N N . ASP A 1 192 ? -4.809 8.011 17.356 1.00 93.25 192 ASP A N 1
ATOM 1430 C CA . ASP A 1 192 ? -4.426 9.398 17.629 1.00 93.25 192 ASP A CA 1
ATOM 1431 C C . ASP A 1 192 ? -3.181 9.811 16.844 1.00 93.25 192 ASP A C 1
ATOM 1433 O O . ASP A 1 192 ? -3.157 10.865 16.210 1.00 93.25 192 ASP A O 1
ATOM 1437 N N . ARG A 1 193 ? -2.143 8.963 16.811 1.00 94.12 193 ARG A N 1
ATOM 1438 C CA . ARG A 1 193 ? -0.939 9.226 16.004 1.00 94.12 193 ARG A CA 1
ATOM 1439 C C . ARG A 1 193 ? -1.248 9.275 14.511 1.00 94.12 193 ARG A C 1
ATOM 1441 O O . ARG A 1 193 ? -0.653 10.089 13.801 1.00 94.12 193 ARG A O 1
ATOM 1448 N N . ALA A 1 194 ? -2.136 8.410 14.023 1.00 93.44 194 ALA A N 1
ATOM 1449 C CA . ALA A 1 194 ? -2.577 8.448 12.636 1.00 93.44 194 ALA A CA 1
ATOM 1450 C C . ALA A 1 194 ? -3.370 9.733 12.354 1.00 93.44 194 ALA A C 1
ATOM 1452 O O . ALA A 1 194 ? -3.017 10.465 11.434 1.00 93.44 194 ALA A O 1
ATOM 1453 N N . LEU A 1 195 ? -4.358 10.075 13.179 1.00 93.25 195 LEU A N 1
ATOM 1454 C CA . LEU A 1 195 ? -5.156 11.294 13.042 1.00 93.25 195 LEU A CA 1
ATOM 1455 C C . LEU A 1 195 ? -4.298 12.556 13.115 1.00 93.25 195 LEU A C 1
ATOM 1457 O O . LEU A 1 195 ? -4.451 13.439 12.278 1.00 93.25 195 LEU A O 1
ATOM 1461 N N . ALA A 1 196 ? -3.340 12.623 14.040 1.00 93.94 196 ALA A N 1
ATOM 1462 C CA . ALA A 1 196 ? -2.371 13.713 14.121 1.00 93.94 196 ALA A CA 1
ATOM 1463 C C . ALA A 1 196 ? -1.560 13.837 12.827 1.00 93.94 196 ALA A C 1
ATOM 1465 O O . ALA A 1 196 ? -1.389 14.934 12.299 1.00 93.94 196 ALA A O 1
ATOM 1466 N N . ARG A 1 197 ? -1.114 12.704 12.270 1.00 93.81 197 ARG A N 1
ATOM 1467 C CA . ARG A 1 197 ? -0.401 12.670 10.991 1.00 93.81 197 ARG A CA 1
ATOM 1468 C C . ARG A 1 197 ? -1.270 13.178 9.842 1.00 93.81 197 ARG A C 1
ATOM 1470 O O . ARG A 1 197 ? -0.720 13.835 8.971 1.00 93.81 197 ARG A O 1
ATOM 1477 N N . PHE A 1 198 ? -2.577 12.914 9.855 1.00 92.94 198 PHE A N 1
ATOM 1478 C CA . PHE A 1 198 ? -3.540 13.429 8.875 1.00 92.94 198 PHE A CA 1
ATOM 1479 C C . PHE A 1 198 ? -4.078 14.837 9.198 1.00 92.94 198 PHE A C 1
ATOM 1481 O O . PHE A 1 198 ? -4.833 15.382 8.402 1.00 92.94 198 PHE A O 1
ATOM 1488 N N . GLY A 1 199 ? -3.682 15.455 10.318 1.00 94.31 199 GLY A N 1
ATOM 1489 C CA . GLY A 1 199 ? -4.148 16.788 10.720 1.00 94.31 199 GLY A CA 1
ATOM 1490 C C . GLY A 1 199 ? -5.573 16.826 11.289 1.00 94.31 199 GLY A C 1
ATOM 1491 O O . GLY A 1 199 ? -6.213 17.871 11.246 1.00 94.31 199 GLY A O 1
ATOM 1492 N N . HIS A 1 200 ? -6.067 15.703 11.815 1.00 94.38 200 HIS A N 1
ATOM 1493 C CA . HIS A 1 200 ? -7.440 15.536 12.304 1.00 94.38 200 HIS A CA 1
ATOM 1494 C C . HIS A 1 200 ? -7.550 15.203 13.800 1.00 94.38 200 HIS A C 1
ATOM 1496 O O . HIS A 1 200 ? -8.641 14.889 14.272 1.00 94.38 200 HIS A O 1
ATOM 1502 N N . LEU A 1 201 ? -6.452 15.283 14.560 1.00 92.81 201 LEU A N 1
ATOM 1503 C CA . LEU A 1 201 ? -6.473 15.008 16.004 1.00 92.81 201 LEU A CA 1
ATOM 1504 C C . LEU A 1 201 ? -7.463 15.923 16.749 1.00 92.81 201 LEU A C 1
ATOM 1506 O O . LEU A 1 201 ? -8.226 15.458 17.589 1.00 92.81 201 LEU A O 1
ATOM 1510 N N . ASP A 1 202 ? -7.506 17.203 16.372 1.00 93.38 202 ASP A N 1
ATOM 1511 C CA . ASP A 1 202 ? -8.318 18.226 17.042 1.00 93.38 202 ASP A CA 1
ATOM 1512 C C . ASP A 1 202 ? -9.751 18.337 16.490 1.00 93.38 202 ASP A C 1
ATOM 1514 O O . ASP A 1 202 ? -10.501 19.240 16.857 1.00 93.38 202 ASP A O 1
ATOM 1518 N N . CYS A 1 203 ? -10.168 17.438 15.593 1.00 89.75 203 CYS A N 1
ATOM 1519 C CA . CYS A 1 203 ? -11.453 17.554 14.901 1.00 89.75 203 CYS A CA 1
ATOM 1520 C C . CYS A 1 203 ? -12.685 17.121 15.720 1.00 89.75 203 CYS A C 1
ATOM 1522 O O . CYS A 1 203 ? -13.756 17.017 15.138 1.00 89.75 203 CYS A O 1
ATOM 1524 N N . GLY A 1 204 ? -12.587 16.937 17.042 1.00 77.94 204 GLY A N 1
ATOM 1525 C CA . GLY A 1 204 ? -13.767 16.811 17.915 1.00 77.94 204 GLY A CA 1
ATOM 1526 C C . GLY A 1 204 ? -14.234 15.386 18.231 1.00 77.94 204 GLY A C 1
ATOM 1527 O O . GLY A 1 204 ? -15.431 15.115 18.216 1.00 77.94 204 GLY A O 1
ATOM 1528 N N . GLY A 1 205 ? -13.305 14.497 18.587 1.00 75.19 205 GLY A N 1
ATOM 1529 C CA . GLY A 1 205 ? -13.607 13.110 18.946 1.00 75.19 205 GLY A CA 1
ATOM 1530 C C . GLY A 1 205 ? -13.759 12.211 17.719 1.00 75.19 205 GLY A C 1
ATOM 1531 O O . GLY A 1 205 ? -14.176 12.637 16.644 1.00 75.19 205 GLY A O 1
ATOM 1532 N N . HIS A 1 206 ? -13.370 10.952 17.872 1.00 81.12 206 HIS A N 1
ATOM 1533 C CA . HIS A 1 206 ? -13.480 9.934 16.838 1.00 81.12 206 HIS A CA 1
ATOM 1534 C C . HIS A 1 206 ? -13.975 8.643 17.483 1.00 81.12 206 HIS A C 1
ATOM 1536 O O . HIS A 1 206 ? -13.619 8.314 18.612 1.00 81.12 206 HIS A O 1
ATOM 1542 N N . SER A 1 207 ? -14.807 7.912 16.755 1.00 83.62 207 SER A N 1
ATOM 1543 C CA . SER A 1 207 ? -15.127 6.525 17.068 1.00 83.62 207 SER A CA 1
ATOM 1544 C C . SER A 1 207 ? -14.823 5.711 15.825 1.00 83.62 207 SER A C 1
ATOM 1546 O O . SER A 1 207 ? -14.924 6.217 14.705 1.00 83.62 207 SER A O 1
ATOM 1548 N N . PHE A 1 208 ? -14.389 4.477 16.015 1.00 88.44 208 PHE A N 1
ATOM 1549 C CA . PHE A 1 208 ? -14.070 3.596 14.909 1.00 88.44 208 PHE A CA 1
ATOM 1550 C C . PHE A 1 208 ? -14.596 2.200 15.202 1.00 88.44 208 PHE A C 1
ATOM 1552 O O . PHE A 1 208 ? -14.772 1.804 16.354 1.00 88.44 208 PHE A O 1
ATOM 1559 N N . ARG A 1 209 ? -14.852 1.467 14.125 1.00 91.81 209 ARG A N 1
ATOM 1560 C CA . ARG A 1 209 ? -15.156 0.041 14.134 1.00 91.81 209 ARG A CA 1
ATOM 1561 C C . ARG A 1 209 ? -14.125 -0.658 13.265 1.00 91.81 209 ARG A C 1
ATOM 1563 O O . ARG A 1 209 ? -13.560 -0.044 12.358 1.00 91.81 209 ARG A O 1
ATOM 1570 N N . LEU A 1 210 ? -13.853 -1.918 13.581 1.00 94.62 210 LEU A N 1
ATOM 1571 C CA . LEU A 1 210 ? -12.916 -2.718 12.804 1.00 94.62 210 LEU A CA 1
ATOM 1572 C C . LEU A 1 210 ? -13.449 -2.919 11.384 1.00 94.62 210 LEU A C 1
ATOM 1574 O O . LEU A 1 210 ? -14.639 -3.156 11.192 1.00 94.62 210 LEU A O 1
ATOM 1578 N N . ASP A 1 211 ? -12.550 -2.794 10.415 1.00 94.00 211 ASP A N 1
ATOM 1579 C CA . ASP A 1 211 ? -12.781 -2.960 8.979 1.00 94.00 211 ASP A CA 1
ATOM 1580 C C . ASP A 1 211 ? -13.829 -2.007 8.372 1.00 94.00 211 ASP A C 1
ATOM 1582 O O . ASP A 1 211 ? -14.255 -2.178 7.226 1.00 94.00 211 ASP A O 1
ATOM 1586 N N . GLU A 1 212 ? -14.188 -0.951 9.107 1.00 94.44 212 GLU A N 1
ATOM 1587 C CA . GLU A 1 212 ? -15.045 0.146 8.661 1.00 94.44 212 GLU A CA 1
ATOM 1588 C C . GLU A 1 212 ? -14.243 1.443 8.466 1.00 94.44 212 GLU A C 1
ATOM 1590 O O . GLU A 1 212 ? -13.144 1.627 9.001 1.00 94.44 212 GLU A O 1
ATOM 1595 N N . VAL A 1 213 ? -14.806 2.366 7.682 1.00 93.56 213 VAL A N 1
ATOM 1596 C CA . VAL A 1 213 ? -14.210 3.686 7.453 1.00 93.56 213 VAL A CA 1
ATOM 1597 C C . VAL A 1 213 ? -14.311 4.526 8.724 1.00 93.56 213 VAL A C 1
ATOM 1599 O O . VAL A 1 213 ? -15.403 4.851 9.192 1.00 93.56 213 VAL A O 1
ATOM 1602 N N . LEU A 1 214 ? -13.161 4.939 9.256 1.00 93.50 214 LEU A N 1
ATOM 1603 C CA . LEU A 1 214 ? -13.084 5.964 10.285 1.00 93.50 214 LEU A CA 1
ATOM 1604 C C . LEU A 1 214 ? -13.387 7.313 9.635 1.00 93.50 214 LEU A C 1
ATOM 1606 O O . LEU A 1 214 ? -12.586 7.857 8.866 1.00 93.50 214 LEU A O 1
ATOM 1610 N N . THR A 1 215 ? -14.552 7.850 9.986 1.00 91.44 215 THR A N 1
ATOM 1611 C CA . THR A 1 215 ? -14.994 9.179 9.568 1.00 91.44 215 THR A CA 1
ATOM 1612 C C . THR A 1 215 ? -14.756 10.173 10.697 1.00 91.44 215 THR A C 1
ATOM 1614 O O . THR A 1 215 ? -15.149 9.960 11.843 1.00 91.44 215 THR A O 1
ATOM 1617 N N . CYS A 1 216 ? -14.082 11.264 10.370 1.00 90.38 216 CYS A N 1
ATOM 1618 C CA . CYS A 1 216 ? -13.840 12.381 11.268 1.00 90.38 216 CYS A CA 1
ATOM 1619 C C . CYS A 1 216 ? -15.131 13.167 11.544 1.00 90.38 216 CYS A C 1
ATOM 1621 O O . CYS A 1 216 ? -16.015 13.199 10.690 1.00 90.38 216 CYS A O 1
ATOM 1623 N N . ALA A 1 217 ? -15.232 13.905 12.656 1.00 89.44 217 ALA A N 1
ATOM 1624 C CA . ALA A 1 217 ? -16.427 14.719 12.922 1.00 89.44 217 ALA A CA 1
ATOM 1625 C C . ALA A 1 217 ? -16.650 15.843 11.885 1.00 89.44 217 ALA A C 1
ATOM 1627 O O . ALA A 1 217 ? -17.770 16.322 11.724 1.00 89.44 217 ALA A O 1
ATOM 1628 N N . CYS A 1 218 ? -15.616 16.237 11.130 1.00 90.50 218 CYS A N 1
ATOM 1629 C CA . CYS A 1 218 ? -15.762 17.147 9.988 1.00 90.50 218 CYS A CA 1
ATOM 1630 C C . CYS A 1 218 ? -16.311 16.477 8.710 1.00 90.50 218 CYS A C 1
ATOM 1632 O O . CYS A 1 218 ? -16.434 17.146 7.686 1.00 90.50 218 CYS A O 1
ATOM 1634 N N . GLY A 1 219 ? -16.616 15.176 8.751 1.00 90.38 219 GLY A N 1
ATOM 1635 C CA . GLY A 1 219 ? -17.133 14.388 7.628 1.00 90.38 219 GLY A CA 1
ATOM 1636 C C . GLY A 1 219 ? -16.063 13.790 6.711 1.00 90.38 219 GLY A C 1
ATOM 1637 O O . GLY A 1 219 ? -16.407 13.142 5.731 1.00 90.38 219 GLY A O 1
ATOM 1638 N N . ALA A 1 220 ? -14.775 13.996 7.002 1.00 90.81 220 ALA A N 1
ATOM 1639 C CA . ALA A 1 220 ? -13.693 13.424 6.205 1.00 90.81 220 ALA A CA 1
ATOM 1640 C C . ALA A 1 220 ? -13.544 11.915 6.464 1.00 90.81 220 ALA A C 1
ATOM 1642 O O . ALA A 1 220 ? -13.388 11.500 7.613 1.00 90.81 220 ALA A O 1
ATOM 1643 N N . GLU A 1 221 ? -13.534 11.113 5.400 1.00 91.38 221 GLU A N 1
ATOM 1644 C CA . GLU A 1 221 ? -13.122 9.707 5.436 1.00 91.38 221 GLU A CA 1
ATOM 1645 C C . GLU A 1 221 ? -11.594 9.643 5.504 1.00 91.38 221 GLU A C 1
ATOM 1647 O O . GLU A 1 221 ? -10.906 10.128 4.605 1.00 91.38 221 GLU A O 1
ATOM 1652 N N . LEU A 1 222 ? -11.048 9.105 6.596 1.00 92.38 222 LEU A N 1
ATOM 1653 C CA . LEU A 1 222 ? -9.613 9.228 6.866 1.00 92.38 222 LEU A CA 1
ATOM 1654 C C . LEU A 1 222 ? -8.841 7.947 6.593 1.00 92.38 222 LEU A C 1
ATOM 1656 O O . LEU A 1 222 ? -7.807 7.971 5.928 1.00 92.38 222 LEU A O 1
ATOM 1660 N N . LEU A 1 223 ? -9.299 6.845 7.178 1.00 95.75 223 LEU A N 1
ATOM 1661 C CA . LEU A 1 223 ? -8.602 5.565 7.178 1.00 95.75 223 LEU A CA 1
ATOM 1662 C C . LEU A 1 223 ? -9.562 4.441 7.569 1.00 95.75 223 LEU A C 1
ATOM 1664 O O . LEU A 1 223 ? -10.651 4.697 8.073 1.00 95.75 223 LEU A O 1
ATOM 1668 N N . VAL A 1 224 ? -9.138 3.200 7.384 1.00 96.81 224 VAL A N 1
ATOM 1669 C CA . VAL A 1 224 ? -9.799 2.010 7.932 1.00 96.81 224 VAL A CA 1
ATOM 1670 C C . VAL A 1 224 ? -8.947 1.466 9.070 1.00 96.81 224 VAL A C 1
ATOM 1672 O O . VAL A 1 224 ? -7.726 1.399 8.939 1.00 96.81 224 VAL A O 1
ATOM 1675 N N . VAL A 1 225 ? -9.564 1.082 10.185 1.00 96.06 225 VAL A N 1
ATOM 1676 C CA . VAL A 1 225 ? -8.850 0.452 11.306 1.00 96.06 225 VAL A CA 1
ATOM 1677 C C . VAL A 1 225 ? -9.065 -1.052 11.249 1.00 96.06 225 VAL A C 1
ATOM 1679 O O . VAL A 1 225 ? -10.200 -1.499 11.155 1.00 96.06 225 VAL A O 1
ATOM 1682 N N . THR A 1 226 ? -7.997 -1.839 11.325 1.00 96.38 226 THR A N 1
ATOM 1683 C CA . THR A 1 226 ? -8.069 -3.306 11.359 1.00 96.38 226 THR A CA 1
ATOM 1684 C C . THR A 1 226 ? -7.170 -3.866 12.458 1.00 96.38 226 THR A C 1
ATOM 1686 O O . THR A 1 226 ? -6.284 -3.169 12.968 1.00 96.38 226 THR A O 1
ATOM 1689 N N . LEU A 1 227 ? -7.390 -5.123 12.837 1.00 94.50 227 LEU A N 1
ATOM 1690 C CA . LEU A 1 227 ? -6.528 -5.796 13.800 1.00 94.50 227 LEU A CA 1
ATOM 1691 C C . LEU A 1 227 ? -5.235 -6.264 13.132 1.00 94.50 227 LEU A C 1
ATOM 1693 O O . LEU A 1 227 ? -5.207 -6.707 11.984 1.00 94.50 227 LEU A O 1
ATOM 1697 N N . LEU A 1 228 ? -4.139 -6.168 13.874 1.00 90.94 228 LEU A N 1
ATOM 1698 C CA . LEU A 1 228 ? -2.928 -6.904 13.566 1.00 90.94 228 LEU A CA 1
ATOM 1699 C C . LEU A 1 228 ? -3.204 -8.380 13.871 1.00 90.94 228 LEU A C 1
ATOM 1701 O O . LEU A 1 228 ? -3.364 -8.748 15.036 1.00 90.94 228 LEU A O 1
ATOM 1705 N N . GLU A 1 229 ? -3.311 -9.202 12.831 1.00 81.00 229 GLU A N 1
ATOM 1706 C CA . GLU A 1 229 ? -3.321 -10.655 12.994 1.00 81.00 229 GLU A CA 1
ATOM 1707 C C . GLU A 1 229 ? -1.985 -11.075 13.614 1.00 81.00 229 GLU A C 1
ATOM 1709 O O . GLU A 1 229 ? -0.930 -10.556 13.242 1.00 81.00 229 GLU A O 1
ATOM 1714 N N . ALA A 1 230 ? -2.038 -11.945 14.623 1.00 71.56 230 ALA A N 1
ATOM 1715 C CA . ALA A 1 230 ? -0.826 -12.519 15.184 1.00 71.56 230 ALA A CA 1
ATOM 1716 C C . ALA A 1 230 ? -0.218 -13.453 14.130 1.00 71.56 230 ALA A C 1
ATOM 1718 O O . ALA A 1 230 ? -0.898 -14.377 13.684 1.00 71.56 230 ALA A O 1
ATOM 1719 N N . GLU A 1 231 ? 1.017 -13.158 13.719 1.00 57.38 231 GLU A N 1
ATOM 1720 C CA . GLU A 1 231 ? 1.834 -14.036 12.868 1.00 57.38 231 GLU A CA 1
ATOM 1721 C C . GLU A 1 231 ? 2.178 -15.356 13.571 1.00 57.38 231 GLU A C 1
ATOM 1723 O O . GLU A 1 231 ? 2.422 -15.334 14.803 1.00 57.38 231 GLU A O 1
#

Organism: NCBI:txid2806554

pLDDT: mean 86.15, std 14.67, range [50.69, 98.75]

Radius of gyration: 24.47 Å; chains: 1; bounding box: 75×65×46 Å

Foldseek 3Di:
DDDDDDDDDPDPDPPPPPPPPPPPPPPPPDDPPPPVPVPPPPPPDDDADPQLVVLQCVLLVQWFFQCPPPLRHHGQPDKQFQADQDDPGDDDPRNLLRRFNLRITRHDPVSNCCCVPPCVLVCQLQSVHDYNPDLAGSQFWWHQTSVPGTWRADRNNDIDHQQPQQNDDRHGFGEQEDAPVCVVVVPCVSVLVQCVSVVQNPQPDWDADASHFTAGPVRDRHHHYHYDDDD

Sequence (231 aa):
MKRSPMPPRRQPMSRGSKQLSRKAPIRSTGAPKSGKTTGKKSAGPRPLPVKVVAAVRARSGGLCEIGLECGGLAQAVERAHRTGKGAGGPGGRGRAASNSPSNLMDACRRDHDRVDRAKVTDAYLRGHKIHRHGLARPHEVPVLHAGYGWVLLDDHGGWRSAPAAAVRGEHLLPVLQISRREYDLGETGAVDRALARFGHLDCGGHSFRLDEVLTCACGAELLVVTLLEAE

Secondary structure (DSSP, 8-state):
-PPPPPPPPPPPPP--------PPP----S------------PPPPPPPHHHHHHHHHHHTTB-S--TTTTT-SBP-EEEESB---TT---THHHHHHTSGGGEEEE-HHHHHIIIII-HHHHHHTTSSB-TT-SS-GGGS-EEETTTEEEEE-TTS-EEEPPGGGG-SSSPPPEEEE-HHHHHTT--HHHHHHHHHHT-TTSS-----BTSEEE-TTS-EEEEEEE----